Protein AF-A0A7X8MHY8-F1 (afdb_monomer_lite)

Structure (mmCIF, N/CA/C/O backbone):
data_AF-A0A7X8MHY8-F1
#
_entry.id   AF-A0A7X8MHY8-F1
#
loop_
_atom_site.group_PDB
_atom_site.id
_atom_site.type_symbol
_atom_site.label_atom_id
_atom_site.label_alt_id
_atom_site.label_comp_id
_atom_site.label_asym_id
_atom_site.label_entity_id
_atom_site.label_seq_id
_atom_site.pdbx_PDB_ins_code
_atom_site.Cartn_x
_atom_site.Cartn_y
_atom_site.Cartn_z
_atom_site.occupancy
_atom_site.B_iso_or_equiv
_atom_site.auth_seq_id
_atom_site.auth_comp_id
_atom_site.auth_asym_id
_atom_site.auth_atom_id
_atom_site.pdbx_PDB_model_num
ATOM 1 N N . MET A 1 1 ? 2.970 -8.422 -37.435 1.00 49.03 1 MET A N 1
ATOM 2 C CA . MET A 1 1 ? 4.293 -7.773 -37.302 1.00 49.03 1 MET A CA 1
ATOM 3 C C . MET A 1 1 ? 4.339 -7.142 -35.926 1.00 49.03 1 MET A C 1
ATOM 5 O O . MET A 1 1 ? 3.291 -6.703 -35.479 1.00 49.03 1 MET A O 1
ATOM 9 N N . ALA A 1 2 ? 5.480 -7.171 -35.238 1.00 69.44 2 ALA A N 1
ATOM 10 C CA . ALA A 1 2 ? 5.614 -6.427 -33.988 1.00 69.44 2 ALA A CA 1
ATOM 11 C C . ALA A 1 2 ? 5.698 -4.933 -34.320 1.00 69.44 2 ALA A C 1
ATOM 13 O O . ALA A 1 2 ? 6.487 -4.552 -35.189 1.00 69.44 2 ALA A O 1
ATOM 14 N N . ASP A 1 3 ? 4.883 -4.114 -33.662 1.00 77.56 3 ASP A N 1
ATOM 15 C CA . ASP A 1 3 ? 4.945 -2.666 -33.825 1.00 77.56 3 ASP A CA 1
ATOM 16 C C . ASP A 1 3 ? 6.251 -2.140 -33.219 1.00 77.56 3 ASP A C 1
ATOM 18 O O . ASP A 1 3 ? 6.627 -2.476 -32.093 1.00 77.56 3 ASP A O 1
ATOM 22 N N . LEU A 1 4 ? 6.982 -1.337 -33.992 1.00 79.56 4 LEU A N 1
ATOM 23 C CA . LEU A 1 4 ? 8.250 -0.756 -33.561 1.00 79.56 4 LEU A CA 1
ATOM 24 C C . LEU A 1 4 ? 7.980 0.506 -32.738 1.00 79.56 4 LEU A C 1
ATOM 26 O O . LEU A 1 4 ? 7.560 1.528 -33.279 1.00 79.56 4 LEU A O 1
ATOM 30 N N . ILE A 1 5 ? 8.270 0.445 -31.438 1.00 80.75 5 ILE A N 1
ATOM 31 C CA . ILE A 1 5 ? 8.189 1.592 -30.527 1.00 80.75 5 ILE A CA 1
ATOM 32 C C . ILE A 1 5 ? 9.608 2.058 -30.186 1.00 80.75 5 ILE A C 1
ATOM 34 O O . ILE A 1 5 ? 10.404 1.301 -29.634 1.00 80.75 5 ILE A O 1
ATOM 38 N N . ASN A 1 6 ? 9.919 3.322 -30.488 1.00 81.56 6 ASN A N 1
ATOM 39 C CA . ASN A 1 6 ? 11.179 3.958 -30.099 1.00 81.56 6 ASN A CA 1
ATOM 40 C C . ASN A 1 6 ? 10.987 4.772 -28.816 1.00 81.56 6 ASN A C 1
ATOM 42 O O . ASN A 1 6 ? 10.334 5.814 -28.834 1.00 81.56 6 ASN A O 1
ATOM 46 N N . ILE A 1 7 ? 11.599 4.324 -27.721 1.00 79.94 7 ILE A N 1
ATOM 47 C CA . ILE A 1 7 ? 11.578 5.015 -26.426 1.00 79.94 7 ILE A CA 1
ATOM 48 C C . ILE A 1 7 ? 12.892 5.778 -26.253 1.00 79.94 7 ILE A C 1
ATOM 50 O O . ILE A 1 7 ? 13.972 5.215 -26.432 1.00 79.94 7 ILE A O 1
ATOM 54 N N . ARG A 1 8 ? 12.806 7.064 -25.899 1.00 81.75 8 ARG A N 1
ATOM 55 C CA . ARG A 1 8 ? 13.968 7.901 -25.576 1.00 81.75 8 ARG A CA 1
ATOM 56 C C . ARG A 1 8 ? 13.951 8.237 -24.082 1.00 81.75 8 ARG A C 1
ATOM 58 O O . ARG A 1 8 ? 13.076 8.999 -23.676 1.00 81.75 8 ARG A O 1
ATOM 65 N N . PRO A 1 9 ? 14.881 7.689 -23.279 1.00 78.00 9 PRO A N 1
ATOM 66 C CA . PRO A 1 9 ? 15.022 8.061 -21.876 1.00 78.00 9 PRO A CA 1
ATOM 67 C C . PRO A 1 9 ? 15.240 9.572 -21.726 1.00 78.00 9 PRO A C 1
ATOM 69 O O .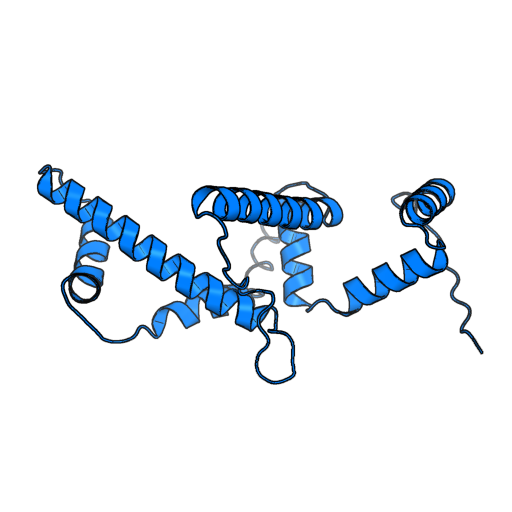 PRO A 1 9 ? 15.958 10.188 -22.519 1.00 78.00 9 PRO A O 1
ATOM 72 N N . THR A 1 10 ? 14.612 10.173 -20.719 1.00 81.25 10 THR A N 1
ATOM 73 C CA . THR A 1 10 ? 14.851 11.569 -20.325 1.00 81.25 10 THR A CA 1
ATOM 74 C C . THR A 1 10 ? 15.996 11.648 -19.312 1.00 81.25 10 THR A C 1
ATOM 76 O O . THR A 1 10 ? 16.494 10.622 -18.854 1.00 81.25 10 THR A O 1
ATOM 79 N N . ARG A 1 11 ? 16.427 12.862 -18.938 1.00 75.00 11 ARG A N 1
ATOM 80 C CA . ARG A 1 11 ? 17.507 13.060 -17.948 1.00 75.00 11 ARG A CA 1
ATOM 81 C C . ARG A 1 11 ? 17.233 12.410 -16.589 1.00 75.00 11 ARG A C 1
ATOM 83 O O . ARG A 1 11 ? 18.185 12.029 -15.923 1.00 75.00 11 ARG A O 1
ATOM 90 N N . ASP A 1 12 ? 15.964 12.279 -16.218 1.00 77.62 12 ASP A N 1
ATOM 91 C CA . ASP A 1 12 ? 15.538 11.718 -14.930 1.00 77.62 12 ASP A CA 1
ATOM 92 C C . ASP A 1 12 ? 15.238 10.210 -15.013 1.00 77.62 12 ASP A C 1
ATOM 94 O O . ASP A 1 12 ? 14.827 9.591 -14.034 1.00 77.62 12 ASP A O 1
ATOM 98 N N . SER A 1 13 ? 15.411 9.609 -16.194 1.00 79.38 13 SER A N 1
ATOM 99 C CA . SER A 1 13 ? 15.239 8.172 -16.407 1.00 79.38 13 SER A CA 1
ATOM 100 C C . SER A 1 13 ? 16.516 7.414 -16.051 1.00 79.38 13 SER A C 1
ATOM 102 O O . SER A 1 13 ? 17.618 7.929 -16.230 1.00 79.38 13 SER A O 1
ATOM 104 N N . ALA A 1 14 ? 16.371 6.152 -15.638 1.00 80.38 14 ALA A N 1
ATOM 105 C CA . ALA A 1 14 ? 17.510 5.244 -15.555 1.00 80.38 14 ALA A CA 1
ATOM 106 C C . ALA A 1 14 ? 18.236 5.156 -16.910 1.00 80.38 14 ALA A C 1
ATOM 108 O O . ALA A 1 14 ? 17.628 5.233 -17.986 1.00 80.38 14 ALA A O 1
ATOM 109 N N . THR A 1 15 ? 19.549 4.990 -16.861 1.00 86.19 15 THR A N 1
ATOM 110 C CA . THR A 1 15 ? 20.365 4.758 -18.051 1.00 86.19 15 THR A CA 1
ATOM 111 C C . THR A 1 15 ? 20.046 3.394 -18.664 1.00 86.19 15 THR A C 1
ATOM 113 O O . THR A 1 15 ? 19.555 2.479 -17.999 1.00 86.19 15 THR A O 1
ATOM 116 N N . SER A 1 16 ? 20.344 3.224 -19.955 1.00 84.62 16 SER A N 1
ATOM 117 C CA . SER A 1 16 ? 20.140 1.935 -20.626 1.00 84.62 16 SER A CA 1
ATOM 118 C C . SER A 1 16 ? 20.933 0.798 -19.971 1.00 84.62 16 SER A C 1
ATOM 120 O O . SER A 1 16 ? 20.427 -0.317 -19.905 1.00 84.62 16 SER A O 1
ATOM 122 N N . GLU A 1 17 ? 22.122 1.087 -19.436 1.00 87.31 17 GLU A N 1
ATOM 123 C CA . GLU A 1 17 ? 22.956 0.111 -18.724 1.00 87.31 17 GLU A CA 1
ATOM 124 C C . GLU A 1 17 ? 22.328 -0.321 -17.391 1.00 87.31 17 GLU A C 1
ATOM 126 O O . GLU A 1 17 ? 22.281 -1.513 -17.091 1.00 87.31 17 GLU A O 1
ATOM 131 N N . GLU A 1 18 ? 21.779 0.621 -16.617 1.00 88.75 18 GLU A N 1
ATOM 132 C CA . GLU A 1 18 ? 21.053 0.315 -15.377 1.00 88.75 18 GLU A CA 1
ATOM 133 C C . GLU A 1 18 ? 19.799 -0.521 -15.653 1.00 88.75 18 GLU A C 1
ATOM 135 O O . GLU A 1 18 ? 19.525 -1.487 -14.939 1.00 88.75 18 GLU A O 1
ATOM 140 N N . MET A 1 19 ? 19.062 -0.194 -16.720 1.00 88.56 19 MET A N 1
ATOM 141 C CA . MET A 1 19 ? 17.901 -0.976 -17.148 1.00 88.56 19 MET A CA 1
ATOM 142 C C . MET A 1 19 ? 18.290 -2.396 -17.577 1.00 88.56 19 MET A C 1
ATOM 144 O O . MET A 1 19 ? 17.596 -3.349 -17.225 1.00 88.56 19 MET A O 1
ATOM 148 N N . ASP A 1 20 ? 19.393 -2.558 -18.313 1.00 90.25 20 ASP A N 1
ATOM 149 C CA . ASP A 1 20 ? 19.881 -3.871 -18.747 1.00 90.25 20 ASP A CA 1
ATOM 150 C C . ASP A 1 20 ? 20.352 -4.717 -17.555 1.00 90.25 20 ASP A C 1
ATOM 152 O O . ASP A 1 20 ? 20.060 -5.914 -17.485 1.00 90.25 20 ASP A O 1
ATOM 156 N N . ALA A 1 21 ? 21.033 -4.101 -16.584 1.00 93.12 21 ALA A N 1
ATOM 157 C CA . ALA A 1 21 ? 21.449 -4.765 -15.354 1.00 93.12 21 ALA A CA 1
ATOM 158 C C . ALA A 1 21 ? 20.244 -5.219 -14.514 1.00 93.12 21 ALA A C 1
ATOM 160 O O . ALA A 1 21 ? 20.212 -6.367 -14.062 1.00 93.12 21 ALA A O 1
ATOM 161 N N . ALA A 1 22 ? 19.236 -4.355 -14.351 1.00 91.19 22 ALA A N 1
ATOM 162 C CA . ALA A 1 22 ? 18.006 -4.681 -13.635 1.00 91.19 22 ALA A CA 1
ATOM 163 C C . ALA A 1 22 ? 17.228 -5.816 -14.320 1.00 91.19 22 ALA A C 1
ATOM 165 O O . ALA A 1 22 ? 16.843 -6.784 -13.664 1.00 91.19 22 ALA A O 1
ATOM 166 N N . ALA A 1 23 ? 17.066 -5.753 -15.644 1.00 92.12 23 ALA A N 1
ATOM 167 C CA . ALA A 1 23 ? 16.398 -6.803 -16.409 1.00 92.12 23 ALA A CA 1
ATOM 168 C C . ALA A 1 23 ? 17.131 -8.148 -16.277 1.00 92.12 23 ALA A C 1
ATOM 170 O O . ALA A 1 23 ? 16.508 -9.177 -16.004 1.00 92.12 23 ALA A O 1
ATOM 171 N N . LYS A 1 24 ? 18.469 -8.134 -16.368 1.00 94.19 24 LYS A N 1
ATOM 172 C CA . LYS A 1 24 ? 19.302 -9.329 -16.194 1.00 94.19 24 LYS A CA 1
ATOM 173 C C . LYS A 1 24 ? 19.178 -9.925 -14.792 1.00 94.19 24 LYS A C 1
ATOM 175 O O . LYS A 1 24 ? 19.118 -11.146 -14.670 1.00 94.19 24 LYS A O 1
ATOM 180 N N . ALA A 1 25 ? 19.120 -9.095 -13.749 1.00 93.88 25 ALA A N 1
ATOM 181 C CA . ALA A 1 25 ? 18.915 -9.557 -12.374 1.00 93.88 25 ALA A CA 1
ATOM 182 C C . ALA A 1 25 ? 17.557 -10.257 -12.189 1.00 93.88 25 ALA A C 1
ATOM 184 O O . ALA A 1 25 ? 17.450 -11.195 -11.403 1.00 93.88 25 ALA A O 1
ATOM 185 N N . LEU A 1 26 ? 16.546 -9.844 -12.955 1.00 90.75 26 LEU A N 1
ATOM 186 C CA . LEU A 1 26 ? 15.222 -10.466 -12.993 1.00 90.75 26 LEU A CA 1
ATOM 187 C C . LEU A 1 26 ? 15.118 -11.629 -14.000 1.00 90.75 26 LEU A C 1
ATOM 189 O O . LEU A 1 26 ? 14.038 -12.189 -14.173 1.00 90.75 26 LEU A O 1
ATOM 193 N N . GLY A 1 27 ? 16.216 -11.996 -14.672 1.00 93.75 27 GLY A N 1
ATOM 194 C CA . GLY A 1 27 ? 16.247 -13.086 -15.651 1.00 93.75 27 GLY A CA 1
ATOM 195 C C . GLY A 1 27 ? 15.468 -12.807 -16.941 1.00 93.75 27 GLY A C 1
ATOM 196 O O . GLY A 1 27 ? 15.091 -13.752 -17.628 1.00 93.75 27 GLY A O 1
ATOM 197 N N . MET A 1 28 ? 15.225 -11.536 -17.275 1.00 94.94 28 MET A N 1
ATOM 198 C CA . MET A 1 28 ? 14.431 -11.116 -18.435 1.00 94.94 28 MET A CA 1
ATOM 199 C C . MET A 1 28 ? 15.192 -10.142 -19.343 1.00 94.94 28 MET A C 1
ATOM 201 O O . MET A 1 28 ? 16.248 -9.615 -18.989 1.00 94.94 28 MET A O 1
ATOM 205 N N . SER A 1 29 ? 14.657 -9.893 -20.540 1.00 92.94 29 SER A N 1
ATOM 206 C CA . SER A 1 29 ? 15.199 -8.861 -21.437 1.00 92.94 29 SER A CA 1
ATOM 207 C C . SER A 1 29 ? 14.722 -7.459 -21.041 1.00 92.94 29 SER A C 1
ATOM 209 O O . SER A 1 29 ? 13.653 -7.303 -20.451 1.00 92.94 29 SER A O 1
ATOM 211 N N . ARG A 1 30 ? 15.463 -6.408 -21.427 1.00 90.44 30 ARG A N 1
ATOM 212 C CA . ARG A 1 30 ? 15.023 -5.015 -21.219 1.00 90.44 30 ARG A CA 1
ATOM 213 C C . ARG A 1 30 ? 13.655 -4.739 -21.844 1.00 90.44 30 ARG A C 1
ATOM 215 O O . ARG A 1 30 ? 12.827 -4.084 -21.221 1.00 90.44 30 ARG A O 1
ATOM 222 N N . ASN A 1 31 ? 13.402 -5.253 -23.049 1.00 89.31 31 ASN A N 1
ATOM 223 C CA . ASN A 1 31 ? 12.107 -5.084 -23.712 1.00 89.31 31 ASN A CA 1
ATOM 224 C C . ASN A 1 31 ? 10.982 -5.750 -22.917 1.00 89.31 31 ASN A C 1
ATOM 226 O O . ASN A 1 31 ? 9.933 -5.147 -22.728 1.00 89.31 31 ASN A O 1
ATOM 230 N N . GLU A 1 32 ? 11.210 -6.964 -22.418 1.00 90.62 32 GLU A N 1
ATOM 231 C CA . GLU A 1 32 ? 10.235 -7.665 -21.583 1.00 90.62 32 GLU A CA 1
ATOM 232 C C . GLU A 1 32 ? 9.962 -6.910 -20.276 1.00 90.62 32 GLU A C 1
ATOM 234 O O . GLU A 1 32 ? 8.806 -6.758 -19.891 1.00 90.62 32 GLU A O 1
ATOM 239 N N . MET A 1 33 ? 11.004 -6.374 -19.635 1.00 92.25 33 MET A N 1
ATOM 240 C CA . MET A 1 33 ? 10.868 -5.554 -18.432 1.00 92.25 33 MET A CA 1
ATOM 241 C C . MET A 1 33 ? 10.029 -4.294 -18.690 1.00 92.25 33 MET A C 1
ATOM 243 O O . MET A 1 33 ? 9.125 -3.993 -17.915 1.00 92.25 33 MET A O 1
ATOM 247 N N . ILE A 1 34 ? 10.294 -3.575 -19.788 1.00 89.56 34 ILE A N 1
ATOM 248 C CA . ILE A 1 34 ? 9.536 -2.373 -20.168 1.00 89.56 34 ILE A CA 1
ATOM 249 C C . ILE A 1 34 ? 8.070 -2.722 -20.438 1.00 89.56 34 ILE A C 1
ATOM 251 O O . ILE A 1 34 ? 7.185 -2.039 -19.932 1.00 89.56 34 ILE A O 1
ATOM 255 N N . LEU A 1 35 ? 7.804 -3.787 -21.199 1.00 90.44 35 LEU A N 1
ATOM 256 C CA . LEU A 1 35 ? 6.436 -4.209 -21.506 1.00 90.44 35 LEU A CA 1
ATOM 257 C C . LEU A 1 35 ? 5.678 -4.619 -20.240 1.00 90.44 35 LEU A C 1
ATOM 259 O O . LEU A 1 35 ? 4.574 -4.131 -20.024 1.00 90.44 35 LEU A O 1
ATOM 263 N N . LYS A 1 36 ? 6.295 -5.407 -19.348 1.00 91.50 36 LYS A N 1
ATOM 264 C CA . LYS A 1 36 ? 5.698 -5.758 -18.049 1.00 91.50 36 LYS A CA 1
ATOM 265 C C . LYS A 1 36 ? 5.403 -4.517 -17.204 1.00 91.50 36 LYS A C 1
ATOM 267 O O . LYS A 1 36 ? 4.348 -4.449 -16.585 1.00 91.50 36 LYS A O 1
ATOM 272 N N . ALA A 1 37 ? 6.301 -3.530 -17.182 1.00 90.12 37 ALA A N 1
ATOM 273 C CA . ALA A 1 37 ? 6.068 -2.280 -16.461 1.00 90.12 37 ALA A CA 1
ATOM 274 C C . ALA A 1 37 ? 4.877 -1.494 -17.038 1.00 90.12 37 ALA A C 1
ATOM 276 O O . ALA A 1 37 ? 4.048 -0.995 -16.279 1.00 90.12 37 ALA A O 1
ATOM 277 N N . VAL A 1 38 ? 4.763 -1.422 -18.369 1.00 89.69 38 VAL A N 1
ATOM 278 C CA . VAL A 1 38 ? 3.621 -0.788 -19.047 1.00 89.69 38 VAL A CA 1
ATOM 279 C C . VAL A 1 38 ? 2.323 -1.536 -18.751 1.00 89.69 38 VAL A C 1
ATOM 281 O O . VAL A 1 38 ? 1.330 -0.890 -18.431 1.00 89.69 38 VAL A O 1
ATOM 284 N N . ASP A 1 39 ? 2.327 -2.868 -18.803 1.00 89.75 39 ASP A N 1
ATOM 285 C CA . ASP A 1 39 ? 1.147 -3.686 -18.511 1.00 89.75 39 ASP A CA 1
ATOM 286 C C . ASP A 1 39 ? 0.671 -3.508 -17.064 1.00 89.75 39 ASP A C 1
ATOM 288 O O . ASP A 1 39 ? -0.529 -3.368 -16.829 1.00 89.75 39 ASP A O 1
ATOM 292 N N . ILE A 1 40 ? 1.601 -3.431 -16.102 1.00 88.81 40 ILE A N 1
ATOM 293 C CA . ILE A 1 40 ? 1.283 -3.132 -14.698 1.00 88.81 40 ILE A CA 1
ATOM 294 C C . ILE A 1 40 ? 0.594 -1.769 -14.590 1.00 88.81 40 ILE A C 1
ATOM 296 O O . ILE A 1 40 ? -0.495 -1.677 -14.030 1.00 88.81 40 ILE A O 1
ATOM 300 N N . ILE A 1 41 ? 1.203 -0.715 -15.146 1.00 89.00 41 ILE A N 1
ATOM 301 C CA . ILE A 1 41 ? 0.668 0.652 -15.043 1.00 89.00 41 ILE A CA 1
ATOM 302 C C . ILE A 1 41 ? -0.679 0.766 -15.763 1.00 89.00 41 ILE A C 1
ATOM 304 O O . ILE A 1 41 ? -1.594 1.407 -15.255 1.00 89.00 41 ILE A O 1
ATOM 308 N N . ARG A 1 42 ? -0.832 0.117 -16.922 1.00 87.06 42 ARG A N 1
ATOM 309 C CA . ARG A 1 42 ? -2.092 0.068 -17.672 1.00 87.06 42 ARG A CA 1
ATOM 310 C C . ARG A 1 42 ? -3.211 -0.618 -16.883 1.00 87.06 42 ARG A C 1
ATOM 312 O O . ARG A 1 42 ? -4.371 -0.267 -17.070 1.00 87.06 42 ARG A O 1
ATOM 319 N N . GLY A 1 43 ? -2.878 -1.603 -16.051 1.00 85.00 43 GLY A N 1
ATOM 320 C CA . GLY A 1 43 ? -3.838 -2.310 -15.206 1.00 85.00 43 GLY A CA 1
ATOM 321 C C . GLY A 1 43 ? -4.315 -1.512 -13.989 1.00 85.00 43 GLY A C 1
ATOM 322 O O . GLY A 1 43 ? -5.250 -1.945 -13.319 1.00 85.00 43 GLY A O 1
ATOM 323 N N . PHE A 1 44 ? -3.696 -0.371 -13.678 1.00 86.25 44 PHE A N 1
ATOM 324 C CA . PHE A 1 44 ? -4.103 0.453 -12.544 1.00 86.25 44 PHE A CA 1
ATOM 325 C C . PHE A 1 44 ? -5.345 1.285 -12.860 1.00 86.25 44 PHE A C 1
ATOM 327 O O . PHE A 1 44 ? -5.437 1.939 -13.898 1.00 86.25 44 PHE A O 1
ATOM 334 N N . ASP A 1 45 ? -6.276 1.314 -11.908 1.00 85.19 45 ASP A N 1
ATOM 335 C CA . ASP A 1 45 ? -7.365 2.284 -11.908 1.00 85.19 45 ASP A CA 1
ATOM 336 C C . ASP A 1 45 ? -6.818 3.722 -11.787 1.00 85.19 45 ASP A C 1
ATOM 338 O O . ASP A 1 45 ? -5.824 3.976 -11.096 1.00 85.19 45 ASP A O 1
ATOM 342 N N . VAL A 1 46 ? -7.476 4.680 -12.447 1.00 84.81 46 VAL A N 1
ATOM 343 C CA . VAL A 1 46 ? -7.033 6.085 -12.495 1.00 84.81 46 VAL A CA 1
ATOM 344 C C . VAL A 1 46 ? -6.991 6.701 -11.096 1.00 84.81 46 VAL A C 1
ATOM 346 O O . VAL A 1 46 ? -6.023 7.388 -10.751 1.00 84.81 46 VAL A O 1
ATOM 349 N N . SER A 1 47 ? -8.006 6.439 -10.271 1.00 81.38 47 SER A N 1
ATOM 350 C CA . SER A 1 47 ? -8.083 6.957 -8.904 1.00 81.38 47 SER A CA 1
ATOM 351 C C . SER A 1 47 ? -7.030 6.303 -8.012 1.00 81.38 47 SER A C 1
ATOM 353 O O . SER A 1 47 ? -6.421 6.983 -7.182 1.00 81.38 47 SER A O 1
ATOM 355 N N . PHE A 1 48 ? -6.751 5.010 -8.211 1.00 84.62 48 PHE A N 1
ATOM 356 C CA . PHE A 1 48 ? -5.647 4.325 -7.533 1.00 84.62 48 PHE A CA 1
ATOM 357 C C . PHE A 1 48 ? -4.285 4.952 -7.869 1.00 84.62 48 PHE A C 1
ATOM 359 O O . PHE A 1 48 ? -3.537 5.304 -6.953 1.00 84.62 48 PHE A O 1
ATOM 366 N N . TYR A 1 49 ? -3.977 5.150 -9.157 1.00 87.69 49 TYR A N 1
ATOM 367 C CA . TYR A 1 49 ? -2.704 5.740 -9.582 1.00 87.69 49 TYR A CA 1
ATOM 368 C C . TYR A 1 49 ? -2.504 7.140 -8.987 1.00 87.69 49 TYR A C 1
ATOM 370 O O . TYR A 1 49 ? -1.462 7.422 -8.395 1.00 87.69 49 TYR A O 1
ATOM 378 N N . ARG A 1 50 ? -3.522 8.007 -9.078 1.00 88.25 50 ARG A N 1
ATOM 379 C CA . ARG A 1 50 ? -3.447 9.378 -8.549 1.00 88.25 50 ARG A CA 1
ATOM 380 C C . ARG A 1 50 ? -3.208 9.408 -7.045 1.00 88.25 50 ARG A C 1
ATOM 382 O O . ARG A 1 50 ? -2.387 10.189 -6.570 1.00 88.25 50 ARG A O 1
ATOM 389 N N . LYS A 1 51 ? -3.878 8.541 -6.284 1.00 84.62 51 LYS A N 1
ATOM 390 C CA . LYS A 1 51 ? -3.637 8.426 -4.839 1.00 84.62 51 LYS A CA 1
ATOM 391 C C . LYS A 1 51 ? -2.221 7.954 -4.544 1.00 84.62 51 LYS A C 1
ATOM 393 O O . LYS A 1 51 ? -1.565 8.526 -3.677 1.00 84.62 51 LYS A O 1
ATOM 398 N N . LEU A 1 52 ? -1.734 6.940 -5.257 1.00 86.19 52 LEU A N 1
ATOM 399 C CA . LEU A 1 52 ? -0.371 6.445 -5.079 1.00 86.19 52 LEU A CA 1
ATOM 400 C C . LEU A 1 52 ? 0.664 7.555 -5.329 1.00 86.19 52 LEU A C 1
ATOM 402 O O . LEU A 1 52 ? 1.597 7.716 -4.540 1.00 86.19 52 LEU A O 1
ATOM 406 N N . GLU A 1 53 ? 0.464 8.352 -6.378 1.00 86.81 53 GLU A N 1
ATOM 407 C CA . GLU A 1 53 ? 1.305 9.505 -6.695 1.00 86.81 53 GLU A CA 1
ATOM 408 C C . GLU A 1 53 ? 1.263 10.563 -5.579 1.00 86.81 53 GLU A C 1
ATOM 410 O O . GLU A 1 53 ? 2.313 11.003 -5.105 1.00 86.81 53 GLU A O 1
ATOM 415 N N . GLN A 1 54 ? 0.074 10.904 -5.071 1.00 85.88 54 GLN A N 1
ATOM 416 C CA . GLN A 1 54 ? -0.085 11.833 -3.945 1.00 85.88 54 GLN A CA 1
ATOM 417 C C . GLN A 1 54 ? 0.625 11.343 -2.674 1.00 85.88 54 GLN A C 1
ATOM 419 O O . GLN A 1 54 ? 1.318 12.116 -2.007 1.00 85.88 54 GLN A O 1
ATOM 424 N N . TYR A 1 55 ? 0.491 10.057 -2.334 1.00 80.06 55 TYR A N 1
ATOM 425 C CA . TYR A 1 55 ? 1.182 9.460 -1.188 1.00 80.06 55 TYR A CA 1
ATOM 426 C C . TYR A 1 55 ? 2.701 9.513 -1.361 1.00 80.06 55 TYR A C 1
ATOM 428 O O . TYR A 1 55 ? 3.413 9.916 -0.440 1.00 80.06 55 TYR A O 1
ATOM 436 N N . SER A 1 56 ? 3.195 9.161 -2.549 1.00 84.25 56 SER A N 1
ATOM 437 C CA . SER A 1 56 ? 4.614 9.229 -2.903 1.00 84.25 56 SER A CA 1
ATOM 438 C C . SER A 1 56 ? 5.175 10.646 -2.741 1.00 84.25 56 SER A C 1
ATOM 440 O O . SER A 1 56 ? 6.211 10.824 -2.093 1.00 84.25 56 SER A O 1
ATOM 442 N N . GLN A 1 57 ? 4.459 11.662 -3.232 1.00 86.75 57 GLN A N 1
ATOM 443 C CA . GLN A 1 57 ? 4.841 13.071 -3.098 1.00 86.75 57 GLN A CA 1
ATOM 444 C C . GLN A 1 57 ? 4.837 13.531 -1.636 1.00 86.75 57 GLN A C 1
ATOM 446 O O . GLN A 1 57 ? 5.821 14.103 -1.163 1.00 8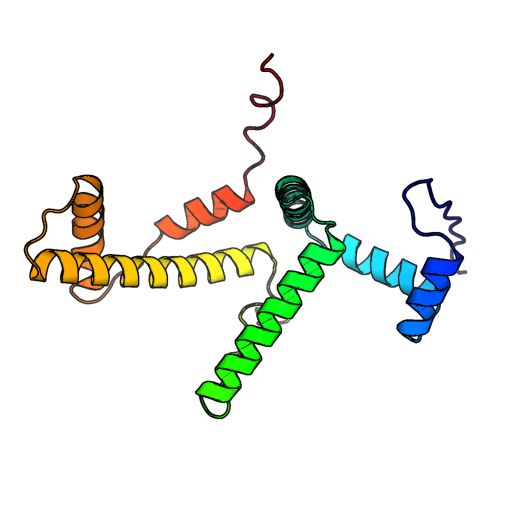6.75 57 GLN A O 1
ATOM 451 N N . ARG A 1 58 ? 3.763 13.236 -0.890 1.00 85.50 58 ARG A N 1
ATOM 452 C CA . ARG A 1 58 ? 3.626 13.612 0.526 1.00 85.50 58 ARG A CA 1
ATOM 453 C C . ARG A 1 58 ? 4.726 12.997 1.388 1.00 85.50 58 ARG A C 1
ATOM 455 O O . ARG A 1 58 ? 5.270 13.667 2.264 1.00 85.50 58 ARG A O 1
ATOM 462 N N . CYS A 1 59 ? 5.051 11.731 1.144 1.00 81.50 59 CYS A N 1
ATOM 463 C CA . CYS A 1 59 ? 6.074 11.000 1.886 1.00 81.50 59 CYS A CA 1
ATOM 464 C C . CYS A 1 59 ? 7.496 11.235 1.352 1.00 81.50 59 CYS A C 1
ATOM 466 O O . CYS A 1 59 ? 8.445 10.825 2.014 1.00 81.50 59 CYS A O 1
ATOM 468 N N . LYS A 1 60 ? 7.659 11.893 0.194 1.00 89.00 60 LYS A N 1
ATOM 469 C CA . LYS A 1 60 ? 8.943 12.087 -0.509 1.00 89.00 60 LYS A CA 1
ATOM 470 C C . LYS A 1 60 ? 9.678 10.771 -0.799 1.00 89.00 60 LYS A C 1
ATOM 472 O O . LYS A 1 60 ? 10.901 10.696 -0.699 1.00 89.00 60 LYS A O 1
ATOM 477 N N . VAL A 1 61 ? 8.930 9.729 -1.152 1.00 86.38 61 VAL A N 1
ATOM 478 C CA . VAL A 1 61 ? 9.458 8.393 -1.471 1.00 86.38 61 VAL A CA 1
ATOM 479 C C . VAL A 1 61 ? 9.005 8.019 -2.878 1.00 86.38 61 VAL A C 1
ATOM 481 O O . VAL A 1 61 ? 7.811 8.141 -3.136 1.00 86.38 61 VAL A O 1
ATOM 484 N N . PRO A 1 62 ? 9.883 7.539 -3.780 1.00 87.81 62 PRO A N 1
ATOM 485 C CA . PRO A 1 62 ? 9.480 7.118 -5.123 1.00 87.81 62 PRO A CA 1
ATOM 486 C C . PRO A 1 62 ? 8.363 6.064 -5.100 1.00 87.81 62 PRO A C 1
ATOM 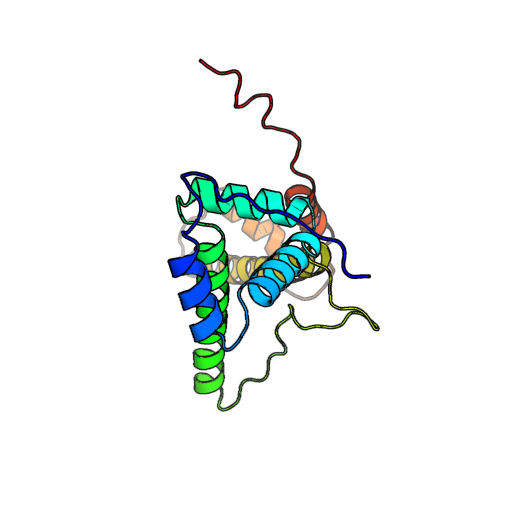488 O O . PRO A 1 62 ? 8.390 5.161 -4.263 1.00 87.81 62 PRO A O 1
ATOM 491 N N . MET A 1 63 ? 7.411 6.134 -6.039 1.00 88.00 63 MET A N 1
ATOM 492 C CA . MET A 1 63 ? 6.269 5.204 -6.096 1.00 88.00 63 MET A CA 1
ATOM 493 C C . MET A 1 63 ? 6.690 3.730 -6.110 1.00 88.00 63 MET A C 1
ATOM 495 O O . MET A 1 63 ? 6.098 2.921 -5.401 1.00 88.00 63 MET A O 1
ATOM 499 N N . SER A 1 64 ? 7.745 3.380 -6.852 1.00 86.56 64 SER A N 1
ATOM 500 C CA . SER A 1 64 ? 8.281 2.012 -6.891 1.00 86.56 64 SER A CA 1
ATOM 501 C C . SER A 1 64 ? 8.693 1.508 -5.504 1.00 86.56 64 SER A C 1
ATOM 503 O O . SER A 1 64 ? 8.358 0.388 -5.124 1.00 86.56 64 SER A O 1
ATOM 505 N N . ILE A 1 65 ? 9.347 2.360 -4.713 1.00 86.94 65 ILE A N 1
ATOM 506 C CA . ILE A 1 65 ? 9.765 2.052 -3.342 1.00 86.94 65 ILE A CA 1
ATOM 507 C C . ILE A 1 65 ? 8.560 1.990 -2.401 1.00 86.94 65 ILE A C 1
ATOM 509 O O . ILE A 1 65 ? 8.501 1.116 -1.541 1.00 86.94 65 ILE A O 1
ATOM 513 N N . ALA A 1 66 ? 7.575 2.876 -2.566 1.00 86.44 66 ALA A N 1
ATOM 514 C CA . ALA A 1 66 ? 6.348 2.847 -1.771 1.00 86.44 66 ALA A CA 1
ATOM 515 C C . ALA A 1 66 ? 5.549 1.546 -1.985 1.00 86.44 66 ALA A C 1
ATOM 517 O O . ALA A 1 66 ? 5.114 0.929 -1.008 1.00 86.44 66 ALA A O 1
ATOM 518 N N . ILE A 1 67 ? 5.421 1.089 -3.238 1.00 88.31 67 ILE A N 1
ATOM 519 C CA . ILE A 1 67 ? 4.805 -0.204 -3.570 1.00 88.31 67 ILE A CA 1
ATOM 520 C C . ILE A 1 67 ? 5.612 -1.341 -2.932 1.00 88.31 67 ILE A C 1
ATOM 522 O O . ILE A 1 67 ? 5.053 -2.165 -2.206 1.00 88.31 67 ILE A O 1
ATOM 526 N N . GLN A 1 68 ? 6.932 -1.366 -3.145 1.00 84.25 68 GLN A N 1
ATOM 527 C CA . GLN A 1 68 ? 7.796 -2.423 -2.617 1.00 84.25 68 GLN A CA 1
ATOM 528 C C . GLN A 1 68 ? 7.725 -2.517 -1.086 1.00 84.25 68 GLN A C 1
ATOM 530 O O . GLN A 1 68 ? 7.539 -3.603 -0.543 1.00 84.25 68 GLN A O 1
ATOM 535 N N . ASN A 1 69 ? 7.826 -1.390 -0.380 1.00 87.00 69 ASN A N 1
ATOM 536 C CA . ASN A 1 69 ? 7.779 -1.357 1.082 1.00 87.00 69 ASN A CA 1
ATOM 537 C C . ASN A 1 69 ? 6.426 -1.822 1.628 1.00 87.00 69 ASN A C 1
ATOM 539 O O . ASN A 1 69 ? 6.385 -2.484 2.665 1.00 87.00 69 ASN A O 1
ATOM 543 N N . THR A 1 70 ? 5.332 -1.509 0.929 1.00 85.94 70 THR A N 1
ATOM 544 C CA . THR A 1 70 ? 3.993 -1.995 1.286 1.00 85.94 70 THR A CA 1
ATOM 545 C C . THR A 1 70 ? 3.929 -3.522 1.216 1.00 85.94 70 THR A C 1
ATOM 547 O O . THR A 1 70 ? 3.518 -4.153 2.188 1.00 85.94 70 THR A O 1
ATOM 550 N N . MET A 1 71 ? 4.424 -4.124 0.130 1.00 83.81 71 MET A N 1
ATOM 551 C CA . MET A 1 71 ? 4.447 -5.585 -0.025 1.00 83.81 71 MET A CA 1
ATOM 552 C C . MET A 1 71 ? 5.368 -6.264 0.996 1.00 83.81 71 MET A C 1
ATOM 554 O O . MET A 1 71 ? 4.992 -7.260 1.606 1.00 83.81 71 MET A O 1
ATOM 558 N N . VAL A 1 72 ? 6.553 -5.699 1.250 1.00 80.69 72 VAL A N 1
ATOM 559 C CA . VAL A 1 72 ? 7.485 -6.232 2.258 1.00 80.69 72 VAL A CA 1
ATOM 560 C C . VAL A 1 72 ? 6.875 -6.186 3.658 1.00 80.69 72 VAL A C 1
ATOM 562 O O . VAL A 1 72 ? 7.000 -7.153 4.411 1.00 80.69 72 VAL A O 1
ATOM 565 N N . LYS A 1 73 ? 6.196 -5.087 4.015 1.00 86.00 73 LYS A N 1
ATOM 566 C CA . LYS A 1 73 ? 5.481 -4.972 5.293 1.00 86.00 73 LYS A CA 1
ATOM 567 C C . LYS A 1 73 ? 4.430 -6.071 5.424 1.00 86.00 73 LYS A C 1
ATOM 569 O O . LYS A 1 73 ? 4.364 -6.701 6.477 1.00 86.00 73 LYS A O 1
ATOM 574 N N . LEU A 1 74 ? 3.649 -6.298 4.371 1.00 82.56 74 LEU A N 1
ATOM 575 C CA . LEU A 1 74 ? 2.619 -7.330 4.342 1.00 82.56 74 LEU A CA 1
ATOM 576 C C . LEU A 1 74 ? 3.216 -8.723 4.587 1.00 82.56 74 LEU A C 1
ATOM 578 O O . LEU A 1 74 ? 2.847 -9.392 5.550 1.00 82.56 74 LEU A O 1
ATOM 582 N N . TRP A 1 75 ? 4.239 -9.104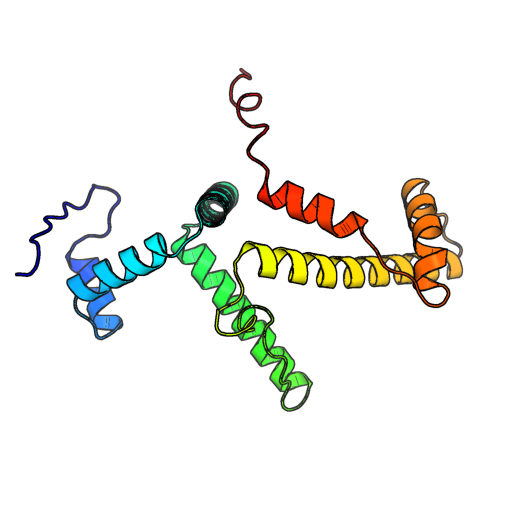 3.818 1.00 79.00 75 TRP A N 1
ATOM 583 C CA . TRP A 1 75 ? 4.914 -10.396 3.979 1.00 79.00 75 TRP A CA 1
ATOM 584 C C . TRP A 1 75 ? 5.514 -10.587 5.372 1.00 79.00 75 TRP A C 1
ATOM 586 O O . TRP A 1 75 ? 5.439 -11.677 5.940 1.00 79.00 75 TRP A O 1
ATOM 596 N N . ALA A 1 76 ? 6.105 -9.536 5.945 1.00 77.56 76 ALA A N 1
ATOM 597 C CA . ALA A 1 76 ? 6.661 -9.595 7.292 1.00 77.56 76 ALA A CA 1
ATOM 598 C C . ALA A 1 76 ? 5.569 -9.818 8.352 1.00 77.56 76 ALA A C 1
ATOM 600 O O . ALA A 1 76 ? 5.764 -10.607 9.280 1.00 77.56 76 ALA A O 1
ATOM 601 N N . GLN A 1 77 ? 4.422 -9.147 8.214 1.00 82.81 77 GLN A N 1
ATOM 602 C CA . GLN A 1 77 ? 3.277 -9.313 9.110 1.00 82.81 77 GLN A CA 1
ATOM 603 C C . GLN A 1 77 ? 2.679 -10.720 9.008 1.00 82.81 77 GLN A C 1
ATOM 605 O O . GLN A 1 77 ? 2.409 -11.337 10.041 1.00 82.81 77 GLN A O 1
ATOM 610 N N . ASP A 1 78 ? 2.549 -11.259 7.798 1.00 75.56 78 ASP A N 1
ATOM 611 C CA . ASP A 1 78 ? 2.049 -12.618 7.581 1.00 75.56 78 ASP A CA 1
ATOM 612 C C . ASP A 1 78 ? 2.997 -13.673 8.136 1.00 75.56 78 ASP A C 1
ATOM 614 O O . ASP A 1 78 ? 2.567 -14.558 8.876 1.00 75.56 78 ASP A O 1
ATOM 618 N N . ALA A 1 79 ? 4.298 -13.551 7.867 1.00 77.38 79 ALA A N 1
ATOM 619 C CA . ALA A 1 79 ? 5.298 -14.470 8.400 1.00 77.38 79 ALA A CA 1
ATOM 620 C C . ALA A 1 79 ? 5.306 -14.473 9.940 1.00 77.38 79 ALA A C 1
ATOM 622 O O . ALA A 1 79 ? 5.388 -15.534 10.565 1.00 77.38 79 ALA A O 1
ATOM 623 N N . ALA A 1 80 ? 5.178 -13.298 10.567 1.00 79.06 80 ALA A N 1
ATOM 624 C CA . ALA A 1 80 ? 5.092 -13.180 12.020 1.00 79.06 80 ALA A CA 1
ATOM 625 C C . ALA A 1 80 ? 3.823 -13.845 12.583 1.00 79.06 80 ALA A C 1
ATOM 627 O O . ALA A 1 80 ? 3.899 -14.572 13.575 1.00 79.06 80 ALA A O 1
ATOM 628 N N . ARG A 1 81 ? 2.667 -13.643 11.938 1.00 74.00 81 ARG A N 1
ATOM 629 C CA . ARG A 1 81 ? 1.391 -14.258 12.339 1.00 74.00 81 ARG A CA 1
ATOM 630 C C . ARG A 1 81 ? 1.397 -15.770 12.149 1.00 74.00 81 ARG A C 1
ATOM 632 O O . ARG A 1 81 ? 1.021 -16.487 13.072 1.00 74.00 81 ARG A O 1
ATOM 639 N N . ALA A 1 82 ? 1.874 -16.257 11.005 1.00 76.19 82 ALA A N 1
ATOM 640 C CA . ALA A 1 82 ? 2.006 -17.683 10.721 1.00 76.19 82 ALA A CA 1
ATOM 641 C C . ALA A 1 82 ? 2.844 -18.390 11.791 1.00 76.19 82 ALA A C 1
ATOM 643 O O . ALA A 1 82 ? 2.456 -19.456 12.268 1.00 76.19 82 ALA A O 1
ATOM 644 N N . LYS A 1 83 ? 3.938 -17.751 12.227 1.00 75.31 83 LYS A N 1
ATOM 645 C CA . LYS A 1 83 ? 4.789 -18.243 13.314 1.00 75.31 83 LYS A CA 1
ATOM 646 C C . LYS A 1 83 ? 4.103 -18.211 14.685 1.00 75.31 83 LYS A C 1
ATOM 648 O O . LYS A 1 83 ? 4.337 -19.106 15.487 1.00 75.31 83 LYS A O 1
ATOM 653 N N . ALA A 1 84 ? 3.293 -17.192 14.972 1.00 75.25 84 ALA A N 1
ATOM 654 C CA . ALA A 1 84 ? 2.606 -17.056 16.259 1.00 75.25 84 ALA A CA 1
ATOM 655 C C . ALA A 1 84 ? 1.442 -18.048 16.442 1.00 75.25 84 ALA A C 1
ATOM 657 O O . ALA A 1 84 ? 1.159 -18.445 17.568 1.00 75.25 84 ALA A O 1
ATOM 658 N N . TRP A 1 85 ? 0.783 -18.445 15.352 1.00 67.44 85 TRP A N 1
ATOM 659 C CA . TRP A 1 85 ? -0.417 -19.295 15.367 1.00 67.44 85 TRP A CA 1
ATOM 660 C C . TRP A 1 85 ? -0.183 -20.720 14.835 1.00 67.44 85 TRP A C 1
ATOM 662 O O . TRP A 1 85 ? -1.150 -21.405 14.523 1.00 67.44 85 TRP A O 1
ATOM 672 N N . ASP A 1 86 ? 1.078 -21.150 14.712 1.00 65.44 86 ASP A N 1
ATOM 673 C CA . ASP A 1 86 ? 1.480 -22.481 14.221 1.00 65.44 86 ASP A CA 1
ATOM 674 C C . ASP A 1 86 ? 0.792 -22.882 12.897 1.00 65.44 86 ASP A C 1
ATOM 676 O O . ASP A 1 86 ? 0.218 -23.960 12.756 1.00 65.44 86 ASP A O 1
ATOM 680 N N . GLY A 1 87 ? 0.817 -21.968 11.916 1.00 60.25 87 GLY A N 1
ATOM 681 C CA . GLY A 1 87 ? 0.208 -22.180 10.595 1.00 60.25 87 GLY A CA 1
ATOM 682 C C . GLY A 1 87 ? -1.015 -21.311 10.290 1.00 60.25 87 GLY A C 1
ATOM 683 O O . GLY A 1 87 ? -1.972 -21.787 9.682 1.00 60.25 87 GLY A O 1
ATOM 684 N N . TYR A 1 88 ? -0.994 -20.029 10.681 1.00 50.62 88 TYR A N 1
ATOM 685 C CA . TYR A 1 88 ? -2.053 -19.069 10.334 1.00 50.62 88 TYR A CA 1
ATOM 686 C C . TYR A 1 88 ? -2.333 -19.048 8.821 1.00 50.62 88 TYR A C 1
ATOM 688 O O . TYR A 1 88 ? -1.497 -18.612 8.033 1.00 50.62 88 TYR A O 1
ATOM 696 N N . SER A 1 89 ? -3.532 -19.474 8.430 1.00 51.66 89 SER A N 1
ATOM 697 C CA . SER A 1 89 ? -4.057 -19.388 7.066 1.00 51.66 89 SER A CA 1
ATOM 698 C C . SER A 1 89 ? -5.209 -18.383 7.057 1.00 51.66 89 SER A C 1
ATOM 700 O O . SER A 1 89 ? -6.380 -18.767 7.058 1.00 51.66 89 SER A O 1
ATOM 702 N N . ARG A 1 90 ? -4.902 -17.083 7.063 1.00 57.72 90 ARG A N 1
ATOM 703 C CA . ARG A 1 90 ? -5.877 -16.101 6.575 1.00 57.72 90 ARG A CA 1
ATOM 704 C C . ARG A 1 90 ? -5.629 -15.946 5.084 1.00 57.72 90 ARG A C 1
ATOM 706 O O . ARG A 1 90 ? -4.521 -15.615 4.677 1.00 57.72 90 ARG A O 1
ATOM 713 N N . VAL A 1 91 ? -6.656 -16.208 4.282 1.00 56.97 91 VAL A N 1
ATOM 714 C CA . VAL A 1 91 ? -6.673 -15.728 2.900 1.00 56.97 91 VAL A CA 1
ATOM 715 C C . VAL A 1 91 ? -6.666 -14.211 3.001 1.00 56.97 91 VAL A C 1
ATOM 717 O O . VAL A 1 91 ? -7.572 -13.631 3.601 1.00 56.97 91 VAL A O 1
ATOM 720 N N . LEU A 1 92 ? -5.596 -13.595 2.513 1.00 60.66 92 LEU A N 1
ATOM 721 C CA . LEU A 1 92 ? -5.487 -12.148 2.438 1.00 60.66 92 LEU A CA 1
ATOM 722 C C . LEU A 1 92 ? -6.669 -11.607 1.630 1.00 60.66 92 LEU A C 1
ATOM 724 O O . LEU A 1 92 ? -6.974 -12.133 0.555 1.00 60.66 92 LEU A O 1
ATOM 728 N N . ASP A 1 93 ? -7.353 -10.596 2.166 1.00 60.62 93 ASP A N 1
ATOM 729 C CA . ASP A 1 93 ? -8.570 -10.062 1.553 1.00 60.62 93 ASP A CA 1
ATOM 730 C C . ASP A 1 93 ? -8.289 -9.535 0.124 1.00 60.62 93 ASP A C 1
ATOM 732 O O . ASP A 1 93 ? -9.166 -9.604 -0.732 1.00 60.62 93 ASP A O 1
ATOM 736 N N . GLU A 1 94 ? -7.053 -9.115 -0.180 1.00 63.19 94 GLU A N 1
ATOM 737 C CA . GLU A 1 94 ? -6.592 -8.678 -1.509 1.00 63.19 94 GLU A CA 1
ATOM 738 C C . GLU A 1 94 ? -6.401 -9.787 -2.557 1.00 63.19 94 GLU A C 1
ATOM 740 O O . GLU A 1 94 ? -6.300 -9.484 -3.745 1.00 63.19 94 GLU A O 1
ATOM 745 N N . PHE A 1 95 ? -6.367 -11.061 -2.154 1.00 60.84 95 PHE A N 1
ATOM 746 C CA . PHE A 1 95 ? -6.305 -12.205 -3.078 1.00 60.84 95 PHE A CA 1
ATOM 747 C C . PHE A 1 95 ? -7.644 -12.928 -3.209 1.00 60.84 95 PHE A C 1
ATOM 749 O O . PHE A 1 95 ? -7.728 -13.988 -3.834 1.00 60.84 95 PHE A O 1
ATOM 756 N N . MET A 1 96 ? -8.700 -12.374 -2.618 1.00 61.34 96 MET A N 1
ATOM 757 C CA . MET A 1 96 ? -10.029 -12.934 -2.751 1.00 61.34 96 MET A CA 1
ATOM 758 C C . MET A 1 96 ? -10.580 -12.730 -4.162 1.00 61.34 96 MET A C 1
ATOM 760 O O . MET A 1 96 ? -10.515 -11.644 -4.734 1.00 61.34 96 MET A O 1
ATOM 764 N N . GLN A 1 97 ? -11.161 -13.794 -4.704 1.00 57.41 97 GLN A N 1
ATOM 765 C CA . GLN A 1 97 ? -11.956 -13.732 -5.923 1.00 57.41 97 GLN A CA 1
ATOM 766 C C . GLN A 1 97 ? -13.403 -13.390 -5.563 1.00 57.41 97 GLN A C 1
ATOM 768 O O . GLN A 1 97 ? -13.951 -13.922 -4.592 1.00 57.41 97 GLN A O 1
ATOM 773 N N . VAL A 1 98 ? -14.016 -12.506 -6.346 1.00 57.59 98 VAL A N 1
ATOM 774 C CA . VAL A 1 98 ? -15.450 -12.210 -6.290 1.00 57.59 98 VAL A CA 1
ATOM 775 C C . VAL A 1 98 ? -16.057 -12.778 -7.571 1.00 57.59 98 VAL A C 1
ATOM 777 O O . VAL A 1 98 ? -15.989 -12.174 -8.636 1.00 57.59 98 VAL A O 1
ATOM 780 N N . GLY A 1 99 ? -16.596 -13.997 -7.486 1.00 62.16 99 GLY A N 1
ATOM 781 C CA . GLY A 1 99 ? -16.974 -14.766 -8.677 1.00 62.16 99 GLY A CA 1
ATOM 782 C C . GLY A 1 99 ? -15.741 -15.289 -9.422 1.00 62.16 99 GLY A C 1
ATOM 783 O O . GLY A 1 99 ? -14.843 -15.835 -8.786 1.00 62.16 99 GLY A O 1
ATOM 784 N N . ASP A 1 100 ? -15.701 -15.112 -10.745 1.00 58.53 100 ASP A N 1
ATOM 785 C CA . ASP A 1 100 ? -14.568 -15.512 -11.601 1.00 58.53 100 ASP A CA 1
ATOM 786 C C . ASP A 1 100 ? -13.505 -14.402 -11.763 1.00 58.53 100 ASP A C 1
ATOM 788 O O . ASP A 1 100 ? -12.498 -14.596 -12.446 1.00 58.53 100 ASP A O 1
ATOM 792 N N . GLU A 1 101 ? -13.708 -13.234 -11.143 1.00 61.50 101 GLU A N 1
ATOM 793 C CA . GLU A 1 101 ? -12.826 -12.071 -11.267 1.00 61.50 101 GLU A CA 1
ATOM 794 C C . GLU A 1 101 ? -12.099 -11.760 -9.949 1.00 61.50 101 GLU A C 1
ATOM 796 O O . GLU A 1 101 ? -12.585 -12.012 -8.841 1.00 61.50 101 GLU A O 1
ATOM 801 N N . THR A 1 102 ? -10.889 -11.215 -10.066 1.00 68.88 102 THR A N 1
ATOM 802 C CA . THR A 1 102 ? -10.126 -10.699 -8.924 1.00 68.88 102 THR A CA 1
ATOM 803 C C . THR A 1 102 ? -10.851 -9.493 -8.328 1.00 68.88 102 THR A C 1
ATOM 805 O O . THR A 1 102 ? -11.309 -8.632 -9.078 1.00 68.88 102 THR A O 1
ATOM 808 N N . ILE A 1 103 ? -10.917 -9.398 -6.995 1.00 74.62 103 ILE A N 1
ATOM 809 C CA . ILE A 1 103 ? -11.510 -8.242 -6.310 1.00 74.62 103 ILE A CA 1
ATOM 810 C C . ILE A 1 103 ? -10.907 -6.916 -6.811 1.00 74.62 103 ILE A C 1
ATOM 812 O O . ILE A 1 103 ? -9.688 -6.754 -6.906 1.00 74.62 103 ILE A O 1
ATOM 816 N N . GLY A 1 104 ? -11.768 -5.955 -7.149 1.00 73.94 104 GLY A N 1
ATOM 817 C CA . GLY A 1 104 ? -11.341 -4.635 -7.612 1.00 73.94 104 GLY A CA 1
ATOM 818 C C . GLY A 1 104 ? -10.779 -3.767 -6.480 1.00 73.94 104 GLY A C 1
ATOM 819 O O . GLY A 1 104 ? -11.131 -3.933 -5.313 1.00 73.94 104 GLY A O 1
ATOM 820 N N . ALA A 1 105 ? -9.946 -2.773 -6.818 1.00 74.75 105 ALA A N 1
ATOM 821 C CA . ALA A 1 105 ? -9.309 -1.893 -5.829 1.00 74.75 105 ALA A CA 1
ATOM 822 C C . ALA A 1 105 ? -10.318 -1.160 -4.920 1.00 74.75 105 ALA A C 1
ATOM 824 O O . ALA A 1 105 ? -10.088 -1.045 -3.715 1.00 74.75 105 ALA A O 1
ATOM 825 N N . LYS A 1 106 ? -11.443 -0.693 -5.487 1.00 75.94 106 LYS A N 1
ATOM 826 C CA . LYS A 1 106 ? -12.513 -0.009 -4.743 1.00 75.94 106 LYS A CA 1
ATOM 827 C C . LYS A 1 106 ? -13.159 -0.924 -3.703 1.00 75.94 106 LYS A C 1
ATOM 829 O O . LYS A 1 106 ? -13.198 -0.577 -2.525 1.00 75.94 106 LYS A O 1
ATOM 834 N N . GLU A 1 107 ? -13.589 -2.104 -4.135 1.00 75.88 107 GLU A N 1
ATOM 835 C CA . GLU A 1 107 ? -14.255 -3.097 -3.289 1.00 75.88 107 GLU A CA 1
ATOM 836 C C . GLU A 1 107 ? -13.326 -3.621 -2.184 1.00 75.88 107 GLU A C 1
ATOM 838 O O . GLU A 1 107 ? -13.727 -3.728 -1.023 1.00 75.88 107 GLU A O 1
ATOM 843 N N . LEU A 1 108 ? -12.052 -3.867 -2.514 1.00 79.75 108 LEU A N 1
ATOM 844 C CA . LEU A 1 108 ? -11.038 -4.245 -1.532 1.00 79.75 108 LEU A CA 1
ATOM 845 C C . LEU A 1 108 ? -10.900 -3.184 -0.435 1.00 79.75 108 LEU A C 1
ATOM 847 O O . LEU A 1 108 ? -10.913 -3.513 0.751 1.00 79.75 108 LEU A O 1
ATOM 851 N N . TYR A 1 109 ? -10.793 -1.908 -0.810 1.00 76.19 109 TYR A N 1
ATOM 852 C CA . TYR A 1 109 ? -10.686 -0.831 0.171 1.00 76.19 109 TYR A CA 1
ATOM 853 C C . TYR A 1 109 ? -11.930 -0.717 1.040 1.00 76.19 109 TYR A C 1
ATOM 855 O O . TYR A 1 109 ? -11.788 -0.601 2.249 1.00 76.19 109 TYR A O 1
ATOM 863 N N . GLU A 1 110 ? -13.131 -0.760 0.463 1.00 77.44 110 GLU A N 1
ATOM 864 C CA . GLU A 1 110 ? -14.379 -0.664 1.232 1.00 77.44 110 GLU A CA 1
ATOM 865 C C . GLU A 1 110 ? -14.467 -1.771 2.285 1.00 77.44 110 GLU A C 1
ATOM 867 O O . GLU A 1 110 ? -14.773 -1.523 3.454 1.00 77.44 110 GLU A O 1
ATOM 872 N N . ARG A 1 111 ? -14.116 -2.995 1.890 1.00 75.94 111 ARG A N 1
ATOM 873 C CA . ARG A 1 111 ? -14.099 -4.149 2.781 1.00 75.94 111 ARG A CA 1
ATOM 874 C C . ARG A 1 111 ? -13.065 -4.004 3.895 1.00 75.94 111 ARG A C 1
ATOM 876 O O . ARG A 1 111 ? -13.411 -4.189 5.063 1.00 75.94 111 ARG A O 1
ATOM 883 N N . VAL A 1 112 ? -11.818 -3.677 3.552 1.00 78.62 112 VAL A N 1
ATOM 884 C CA . VAL A 1 112 ? -10.729 -3.523 4.532 1.00 78.62 112 VAL A CA 1
ATOM 885 C C . VAL A 1 112 ? -11.004 -2.344 5.462 1.00 78.62 112 VAL A C 1
ATOM 887 O O . VAL A 1 112 ? -10.817 -2.472 6.671 1.00 78.62 112 VAL A O 1
ATOM 890 N N . TYR A 1 113 ? -11.497 -1.222 4.933 1.00 74.94 113 TYR A N 1
ATOM 891 C CA . TYR A 1 113 ? -11.886 -0.056 5.720 1.00 74.94 113 TYR A CA 1
ATOM 892 C C . TYR A 1 113 ? -12.960 -0.435 6.738 1.00 74.94 113 TYR A C 1
ATOM 894 O O . TYR A 1 113 ? -12.772 -0.188 7.925 1.00 74.94 113 TYR A O 1
ATOM 902 N N . LYS A 1 114 ? -14.035 -1.110 6.312 1.00 75.50 114 LYS A N 1
ATOM 903 C CA . LYS A 1 114 ? -15.115 -1.530 7.211 1.00 75.50 114 LYS A CA 1
ATOM 904 C C . LYS A 1 114 ? -14.617 -2.452 8.324 1.00 75.50 114 LYS A C 1
ATOM 906 O O . LYS A 1 114 ? -14.891 -2.186 9.490 1.00 75.50 114 LYS A O 1
ATOM 911 N N . GLN A 1 115 ? -13.854 -3.492 7.977 1.00 73.50 115 GLN A N 1
ATOM 912 C CA . GLN A 1 115 ? -13.271 -4.408 8.966 1.00 73.50 115 GLN A CA 1
ATOM 913 C C . GLN A 1 115 ? -12.392 -3.655 9.976 1.00 73.50 115 GLN A C 1
ATOM 915 O O . GLN A 1 115 ? -12.595 -3.772 11.181 1.00 73.50 115 GLN A O 1
ATOM 920 N N . THR A 1 116 ? -11.460 -2.836 9.479 1.00 75.31 116 THR A N 1
ATOM 921 C CA . THR A 1 116 ? -10.517 -2.078 10.316 1.00 75.31 116 THR A CA 1
ATOM 922 C C . THR A 1 116 ? -11.237 -1.065 11.202 1.00 75.31 116 THR A C 1
ATOM 924 O O . THR A 1 116 ? -10.894 -0.898 12.368 1.00 75.31 116 THR A O 1
ATOM 927 N N . TYR A 1 117 ? -12.241 -0.375 10.662 1.00 74.25 117 TYR A N 1
ATOM 928 C CA . TYR A 1 117 ? -13.014 0.616 11.396 1.00 74.25 117 TYR A CA 1
ATOM 929 C C . TYR A 1 117 ? -13.844 -0.028 12.504 1.00 74.25 117 TYR A C 1
ATOM 931 O O . TYR A 1 117 ? -13.880 0.499 13.614 1.00 74.25 117 TYR A O 1
ATOM 939 N N . ASP A 1 118 ? -14.466 -1.180 12.250 1.00 72.69 118 ASP A N 1
ATOM 940 C CA . ASP A 1 118 ? -15.220 -1.909 13.270 1.00 72.69 118 ASP A CA 1
ATOM 941 C C . ASP A 1 118 ? -14.302 -2.455 14.379 1.00 72.69 118 ASP A C 1
ATOM 943 O O . ASP A 1 118 ? -14.653 -2.350 15.558 1.00 72.69 118 ASP A O 1
ATOM 947 N N . GLU A 1 119 ? -13.118 -2.976 14.027 1.00 76.75 119 GLU A N 1
ATOM 948 C CA . GLU A 1 119 ? -12.083 -3.395 14.986 1.00 76.75 119 GLU A CA 1
ATOM 949 C C . GLU A 1 119 ? -11.605 -2.210 15.844 1.00 76.75 119 GLU A C 1
ATOM 951 O O . GLU A 1 119 ? -11.696 -2.263 17.071 1.00 76.75 119 GLU A O 1
ATOM 956 N N . ALA A 1 120 ? -11.203 -1.099 15.220 1.00 77.06 120 ALA A N 1
ATOM 957 C CA . ALA A 1 120 ? -10.738 0.098 15.922 1.00 77.06 120 ALA A CA 1
ATOM 958 C C . ALA A 1 120 ? -11.838 0.756 16.776 1.00 77.06 120 ALA A C 1
ATOM 960 O O . ALA A 1 120 ? -11.569 1.268 17.864 1.00 77.06 120 ALA A O 1
ATOM 961 N N . THR A 1 121 ? -13.093 0.737 16.309 1.00 78.19 121 THR A N 1
ATOM 962 C CA . THR A 1 121 ? -14.247 1.232 17.079 1.00 78.19 121 THR A CA 1
ATOM 963 C C . THR A 1 121 ? -14.428 0.400 18.346 1.00 78.19 121 THR A C 1
ATOM 965 O O . THR A 1 121 ? -14.646 0.962 19.421 1.00 78.19 121 THR A O 1
ATOM 968 N N . LYS A 1 122 ? -14.290 -0.927 18.238 1.00 78.56 122 LYS A N 1
ATOM 969 C CA . LYS A 1 122 ? -14.382 -1.843 19.376 1.00 78.56 122 LYS A CA 1
ATOM 970 C C . LYS A 1 122 ? -13.241 -1.627 20.374 1.00 78.56 122 LYS A C 1
ATOM 972 O O . LYS A 1 122 ? -13.520 -1.471 21.558 1.00 78.56 122 LYS A O 1
ATOM 977 N N . GLU A 1 123 ? -11.994 -1.553 19.908 1.00 82.44 123 GLU A N 1
ATOM 978 C CA . GLU A 1 123 ? -10.824 -1.286 20.761 1.00 82.44 123 GLU A CA 1
ATOM 979 C C . GLU A 1 123 ? -10.979 0.037 21.520 1.00 82.44 123 GLU A C 1
ATOM 981 O O . GLU A 1 123 ? -10.869 0.082 22.746 1.00 82.44 123 GLU A O 1
ATOM 986 N N . ARG A 1 124 ? -11.346 1.112 20.811 1.00 81.81 124 ARG A N 1
ATOM 987 C CA . ARG A 1 124 ? -11.589 2.424 21.421 1.00 81.81 124 ARG A CA 1
ATOM 988 C C . ARG A 1 124 ? -12.729 2.386 22.439 1.00 81.81 124 ARG A C 1
ATOM 990 O O . ARG A 1 124 ? -12.666 3.062 23.464 1.00 81.81 124 ARG A O 1
ATOM 997 N N . PHE A 1 125 ? -13.784 1.619 22.176 1.00 80.81 125 PHE A N 1
ATOM 998 C CA . PHE A 1 125 ? -14.882 1.453 23.123 1.00 80.81 125 PHE A CA 1
ATOM 999 C C . PHE A 1 125 ? -14.439 0.705 24.393 1.00 80.81 125 PHE A C 1
ATOM 1001 O O . PHE A 1 125 ? -14.786 1.129 25.496 1.00 80.81 125 PHE A O 1
ATOM 1008 N N . GLU A 1 126 ? -13.633 -0.352 24.263 1.00 82.50 126 GLU A N 1
ATOM 1009 C CA . GLU A 1 126 ? -13.050 -1.090 25.393 1.00 82.50 126 GLU A CA 1
ATOM 1010 C C . GLU A 1 126 ? -12.125 -0.195 26.241 1.00 82.50 126 GLU A C 1
ATOM 1012 O O . GLU A 1 126 ? -12.237 -0.183 27.470 1.00 82.50 126 GLU A O 1
ATOM 1017 N N . GLU A 1 127 ? -11.288 0.638 25.613 1.00 83.62 127 GLU A N 1
ATOM 1018 C CA . GLU A 1 127 ? -10.458 1.630 26.315 1.00 83.62 127 GLU A CA 1
ATOM 1019 C C . GLU A 1 127 ? -11.300 2.625 27.127 1.00 83.62 127 GLU A C 1
ATOM 1021 O O . GLU A 1 127 ? -10.991 2.930 28.283 1.00 83.62 127 GLU A O 1
ATOM 1026 N N . LEU A 1 128 ? -12.395 3.115 26.544 1.00 84.12 128 LEU A N 1
ATOM 1027 C CA . LEU A 1 128 ? -13.324 4.029 27.205 1.00 84.12 128 LEU A CA 1
ATOM 1028 C C . LEU A 1 128 ? -14.080 3.356 28.360 1.00 84.12 128 LEU A C 1
ATOM 1030 O O . LEU A 1 128 ? -14.279 3.978 29.408 1.00 84.12 128 LEU A O 1
ATOM 1034 N N . GLN A 1 129 ? -14.443 2.077 28.226 1.00 80.69 129 GLN A N 1
ATOM 1035 C CA . GLN A 1 129 ? -14.991 1.293 29.335 1.00 80.69 129 GLN A CA 1
ATOM 1036 C C . GLN A 1 129 ? -13.984 1.151 30.482 1.00 80.69 129 GLN A C 1
ATOM 1038 O O . GLN A 1 129 ? -14.349 1.333 31.643 1.00 80.69 129 GLN A O 1
ATOM 1043 N N . GLU A 1 130 ? -12.720 0.859 30.182 1.00 80.94 130 GLU A N 1
ATOM 1044 C CA . GLU A 1 130 ? -11.660 0.779 31.191 1.00 80.94 130 GLU A CA 1
ATOM 1045 C C . GLU A 1 130 ? -11.398 2.136 31.862 1.00 80.94 130 GLU A C 1
ATOM 1047 O O . GLU A 1 130 ? -11.226 2.204 33.082 1.00 80.94 130 GLU A O 1
ATOM 1052 N N . LYS A 1 131 ? -11.446 3.236 31.103 1.00 82.69 131 LYS A N 1
ATOM 1053 C CA . LYS A 1 131 ? -11.334 4.606 31.625 1.00 82.69 131 LYS A CA 1
ATOM 1054 C C . LYS A 1 131 ? -12.455 4.931 32.622 1.00 82.69 131 LYS A C 1
ATOM 1056 O O . LYS A 1 131 ? -12.165 5.448 33.703 1.00 82.69 131 LYS A O 1
ATOM 1061 N N . LEU A 1 132 ? -13.698 4.554 32.304 1.00 81.62 132 LEU A N 1
ATOM 1062 C CA . LEU A 1 132 ? -14.851 4.679 33.208 1.00 81.62 132 LEU A CA 1
ATOM 1063 C C . LEU A 1 132 ? -14.692 3.827 34.471 1.00 81.62 132 LEU A C 1
ATOM 1065 O O . LEU A 1 132 ? -14.916 4.327 35.571 1.00 81.62 132 LEU A O 1
ATOM 1069 N N . LYS A 1 133 ? -14.262 2.563 34.341 1.00 82.00 133 LYS A N 1
ATOM 1070 C CA . LYS A 1 133 ? -14.012 1.677 35.496 1.00 82.00 133 LYS A CA 1
ATOM 1071 C C . LYS A 1 133 ? -12.950 2.242 36.442 1.00 82.00 133 LYS A C 1
ATOM 1073 O O . LYS A 1 133 ? -13.046 2.053 37.650 1.00 82.00 133 LYS A O 1
ATOM 1078 N N . ARG A 1 134 ? -11.951 2.944 35.901 1.00 84.50 134 ARG A N 1
ATOM 1079 C CA . ARG A 1 134 ? -10.891 3.622 36.667 1.00 84.50 134 ARG A CA 1
ATOM 1080 C C . ARG A 1 134 ? -11.326 4.970 37.258 1.00 84.50 134 ARG A C 1
ATOM 1082 O O . ARG A 1 134 ? -10.538 5.591 37.963 1.00 84.50 134 ARG A O 1
ATOM 1089 N N . GLY A 1 135 ? -12.559 5.415 36.998 1.00 77.00 135 GLY A N 1
ATOM 1090 C CA . GLY A 1 135 ? -13.120 6.653 37.543 1.00 77.00 135 GLY A CA 1
ATOM 1091 C C . GLY A 1 135 ? -12.562 7.929 36.910 1.00 77.00 135 GLY A C 1
ATOM 1092 O O . GLY A 1 135 ? -12.634 8.993 37.521 1.00 77.00 135 GLY A O 1
ATOM 1093 N N . HIS A 1 136 ? -11.977 7.845 35.712 1.00 80.25 136 HIS A N 1
ATOM 1094 C CA . HIS A 1 136 ? -11.520 9.027 34.987 1.00 80.25 136 HIS A CA 1
ATOM 1095 C C . HIS A 1 136 ? -12.673 9.679 34.222 1.00 80.25 136 HIS A C 1
ATOM 1097 O O . HIS A 1 136 ? -13.471 8.995 33.583 1.00 80.25 136 HIS A O 1
ATOM 1103 N N . ASN A 1 137 ? -12.704 11.012 34.224 1.00 78.12 137 ASN A N 1
ATOM 1104 C CA . ASN A 1 137 ? -13.681 11.770 33.449 1.00 78.12 137 ASN A CA 1
ATOM 1105 C C . ASN A 1 137 ? -13.418 11.625 31.945 1.00 78.12 137 ASN A C 1
ATOM 1107 O O . ASN A 1 137 ? -12.270 11.641 31.482 1.00 78.12 137 ASN A O 1
ATOM 1111 N N . MET A 1 138 ? -14.502 11.496 31.189 1.00 79.50 138 MET A N 1
ATOM 1112 C CA . MET A 1 138 ? -14.492 11.535 29.735 1.00 79.50 138 MET A CA 1
ATOM 1113 C C . MET A 1 138 ? -14.591 12.983 29.249 1.00 79.50 138 MET A C 1
ATOM 1115 O O . MET A 1 138 ? -15.093 13.867 29.938 1.00 79.50 138 MET A O 1
ATOM 1119 N N . THR A 1 139 ? -14.061 13.236 28.060 1.00 84.06 139 THR A N 1
ATOM 1120 C CA . THR A 1 139 ? -14.321 14.471 27.313 1.00 84.06 139 THR A CA 1
ATOM 1121 C C . THR A 1 139 ? -15.675 14.380 26.609 1.00 84.06 139 THR A C 1
ATOM 1123 O O . THR A 1 139 ? -16.129 13.283 26.295 1.00 84.06 139 THR A O 1
ATOM 1126 N N . GLU A 1 140 ? -16.286 15.515 26.263 1.00 79.44 140 GLU A N 1
ATOM 1127 C CA . GLU A 1 140 ? -17.582 15.547 25.556 1.00 79.44 140 GL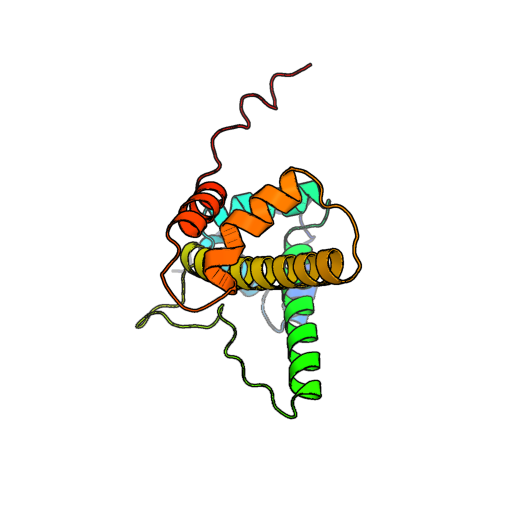U A CA 1
ATOM 1128 C C . GLU A 1 140 ? -17.584 14.702 24.265 1.00 79.44 140 GLU A C 1
ATOM 1130 O O . GLU A 1 140 ? -18.549 14.003 23.966 1.00 79.44 140 GLU A O 1
ATOM 1135 N N . LYS A 1 141 ? -16.468 14.693 23.518 1.00 81.81 141 LYS A N 1
ATOM 1136 C CA . LYS A 1 141 ? -16.312 13.866 22.307 1.00 81.81 141 LYS A CA 1
ATOM 1137 C C . LYS A 1 141 ? -16.216 12.368 22.608 1.00 81.81 141 LYS A C 1
ATOM 1139 O O . LYS A 1 141 ? -16.649 11.557 21.795 1.00 81.81 141 LYS A O 1
ATOM 1144 N N . GLU A 1 142 ? -15.609 11.993 23.733 1.00 81.88 142 GLU A N 1
ATOM 1145 C CA . GLU A 1 142 ? -15.526 10.596 24.176 1.00 81.88 142 GLU A CA 1
ATOM 1146 C C . GLU A 1 142 ? -16.876 10.101 24.697 1.00 81.88 142 GLU A C 1
ATOM 1148 O O . GLU A 1 142 ? -17.231 8.961 24.424 1.00 81.88 142 GLU A O 1
ATOM 1153 N N . GLU A 1 143 ? -17.639 10.949 25.391 1.00 79.38 143 GLU A N 1
ATOM 1154 C CA . GLU A 1 143 ? -18.991 10.617 25.853 1.00 79.38 143 GLU A CA 1
ATOM 1155 C C . GLU A 1 143 ? -19.965 10.450 24.688 1.00 79.38 143 GLU A C 1
ATOM 1157 O O . GLU A 1 143 ? -20.721 9.481 24.675 1.00 79.38 143 GLU A O 1
ATOM 1162 N N . ALA A 1 144 ? -19.921 11.344 23.693 1.00 79.88 144 ALA A N 1
ATOM 1163 C CA . ALA A 1 144 ? -20.719 11.216 22.474 1.00 79.88 144 ALA A CA 1
ATOM 1164 C C . ALA A 1 144 ? -20.424 9.884 21.765 1.00 79.88 144 ALA A C 1
ATOM 1166 O O . ALA A 1 144 ? -21.320 9.060 21.606 1.00 79.88 144 ALA A O 1
ATOM 1167 N N . PHE A 1 145 ? -19.143 9.611 21.482 1.00 80.75 145 PHE A N 1
ATOM 1168 C CA . PHE A 1 145 ? -18.717 8.344 20.885 1.00 80.75 145 PHE A CA 1
ATOM 1169 C C . PHE A 1 145 ? -19.143 7.134 21.732 1.00 80.75 145 PHE A C 1
ATOM 1171 O O . PHE A 1 145 ? -19.690 6.164 21.215 1.00 80.75 145 PHE A O 1
ATOM 1178 N N . TYR A 1 146 ? -18.923 7.172 23.048 1.00 79.69 146 TYR A N 1
ATOM 1179 C CA . TYR A 1 146 ? -19.305 6.076 23.933 1.00 79.69 146 TYR A CA 1
ATOM 1180 C C . TYR A 1 146 ? -20.812 5.817 23.889 1.00 79.69 146 TYR A C 1
ATOM 1182 O O . TYR A 1 146 ? -21.215 4.664 23.797 1.00 79.69 146 TYR A O 1
ATOM 1190 N N . ASN A 1 147 ? -21.646 6.856 23.925 1.00 78.94 147 ASN A N 1
ATOM 1191 C CA . ASN A 1 147 ? -23.100 6.712 23.893 1.00 78.94 147 ASN A CA 1
ATOM 1192 C C . ASN A 1 147 ? -23.610 6.173 22.550 1.00 78.94 147 ASN A C 1
ATOM 1194 O O . ASN A 1 147 ? -24.484 5.302 22.558 1.00 78.94 147 ASN A O 1
ATOM 1198 N N . ASP A 1 148 ? -23.022 6.607 21.435 1.00 79.31 148 ASP A N 1
ATOM 1199 C CA . ASP A 1 148 ? -23.358 6.111 20.095 1.00 79.31 148 ASP A CA 1
ATOM 1200 C C . ASP A 1 148 ? -23.063 4.605 19.967 1.00 79.31 148 ASP A C 1
ATOM 1202 O O . ASP A 1 148 ? -23.866 3.834 19.436 1.00 79.31 148 ASP A O 1
ATOM 1206 N N . PHE A 1 149 ? -21.941 4.151 20.538 1.00 72.62 149 PHE A N 1
ATOM 1207 C CA . PHE A 1 149 ? -21.473 2.764 20.425 1.00 72.62 149 PHE A CA 1
ATOM 1208 C C . PHE A 1 149 ? -21.883 1.845 21.571 1.00 72.62 149 PHE A C 1
ATOM 1210 O O . PHE A 1 149 ? -21.853 0.621 21.416 1.00 72.62 149 PHE A O 1
ATOM 1217 N N . LYS A 1 150 ? -22.361 2.395 22.689 1.00 72.50 150 LYS A N 1
ATOM 1218 C CA . LYS A 1 150 ? -22.845 1.623 23.840 1.00 72.50 150 LYS A CA 1
ATOM 1219 C C . LYS A 1 150 ? -23.993 0.694 23.467 1.00 72.50 150 LYS A C 1
ATOM 1221 O O . LYS A 1 150 ? -24.055 -0.415 23.985 1.00 72.50 150 LYS A O 1
ATOM 1226 N N . ASN A 1 151 ? -24.869 1.108 22.554 1.00 63.38 151 ASN A N 1
ATOM 1227 C CA . ASN A 1 151 ? -25.991 0.279 22.105 1.00 63.38 151 ASN A CA 1
ATOM 1228 C C . ASN A 1 151 ? -25.571 -0.804 21.095 1.00 63.38 151 ASN A C 1
ATOM 1230 O O . ASN A 1 151 ? -26.269 -1.802 20.958 1.00 63.38 151 ASN A O 1
ATOM 1234 N N . ILE A 1 152 ? -24.432 -0.629 20.415 1.00 64.38 152 ILE A N 1
ATOM 1235 C CA . ILE A 1 152 ? -23.924 -1.545 19.380 1.00 64.38 152 ILE A CA 1
ATOM 1236 C C . ILE A 1 152 ? -23.024 -2.621 20.000 1.00 64.38 152 ILE A C 1
ATOM 1238 O O . ILE A 1 152 ? -23.176 -3.807 19.713 1.00 64.38 152 ILE A O 1
ATOM 1242 N N . TYR A 1 153 ? -22.112 -2.219 20.885 1.00 63.28 153 TYR A N 1
ATOM 1243 C CA . TYR A 1 153 ? -21.144 -3.113 21.526 1.00 63.28 153 TYR A CA 1
ATOM 1244 C C . TYR A 1 153 ? -21.537 -3.502 22.963 1.00 63.28 153 TYR A C 1
ATOM 1246 O O . TYR A 1 153 ? -20.859 -4.320 23.580 1.00 63.28 153 TYR A O 1
ATOM 1254 N N . GLY A 1 154 ? -22.635 -2.954 23.504 1.00 56.06 154 GLY A N 1
ATOM 1255 C CA . GLY A 1 154 ? -23.175 -3.307 24.821 1.00 56.06 154 GLY A CA 1
ATOM 1256 C C . GLY A 1 154 ? -24.011 -4.596 24.859 1.00 56.06 154 GLY A C 1
ATOM 1257 O O . GLY A 1 154 ? -23.957 -5.282 25.877 1.00 56.06 154 GLY A O 1
ATOM 1258 N N . TYR A 1 155 ? -24.755 -4.944 23.789 1.00 35.09 155 TYR A N 1
ATOM 1259 C CA . TYR A 1 155 ? -25.352 -6.272 23.494 1.00 35.09 155 TYR A CA 1
ATOM 1260 C C . TYR A 1 155 ? -26.020 -6.289 22.077 1.00 35.09 155 TYR A C 1
ATOM 1262 O O . TYR A 1 155 ? -26.550 -5.277 21.641 1.00 35.09 155 TYR A O 1
ATOM 1270 N N . VAL A 1 156 ? -25.985 -7.443 21.387 1.00 39.34 156 VAL A N 1
ATOM 1271 C CA . VAL A 1 156 ? -26.151 -7.807 19.934 1.00 39.34 156 VAL A CA 1
ATOM 1272 C C . VAL A 1 156 ? -27.549 -7.544 19.281 1.00 39.34 156 VAL A C 1
ATOM 1274 O O . VAL A 1 156 ? -28.535 -7.640 20.007 1.00 39.34 156 VAL A O 1
ATOM 1277 N N . PRO A 1 157 ? -27.757 -7.512 17.928 1.00 48.09 157 PRO A N 1
ATOM 1278 C CA . PRO A 1 157 ? -27.104 -6.818 16.794 1.00 48.09 157 PRO A CA 1
ATOM 1279 C C . PRO A 1 157 ? -28.087 -5.928 15.963 1.00 48.09 157 PRO A C 1
ATOM 1281 O O . PRO A 1 157 ? -29.267 -6.256 15.834 1.00 48.09 157 PRO A O 1
ATOM 1284 N N . LYS A 1 158 ? -27.594 -4.907 15.241 1.00 37.50 158 LYS A N 1
ATOM 1285 C CA . LYS A 1 158 ? -28.066 -4.561 13.874 1.00 37.50 158 LYS A CA 1
ATOM 1286 C C . LYS A 1 158 ? -27.105 -3.600 13.158 1.00 37.50 158 LYS A C 1
ATOM 1288 O O . LYS A 1 158 ? -26.350 -2.874 13.787 1.00 37.50 158 LYS A O 1
ATOM 1293 N N . GLN A 1 159 ? -27.101 -3.737 11.836 1.00 44.78 159 GLN A N 1
ATOM 1294 C CA . GLN A 1 159 ? -26.061 -3.398 10.858 1.00 44.78 159 GLN A CA 1
ATOM 1295 C C . GLN A 1 159 ? -25.820 -1.888 10.653 1.00 44.78 159 GLN A C 1
ATOM 1297 O O . GLN A 1 159 ? -26.737 -1.089 10.800 1.00 44.78 159 GLN A O 1
ATOM 1302 N N . ARG A 1 160 ? -24.583 -1.536 10.262 1.00 48.28 160 ARG A N 1
ATOM 1303 C CA . ARG A 1 160 ? -24.102 -0.181 9.923 1.00 48.28 160 ARG A CA 1
ATOM 1304 C C . ARG A 1 160 ? -24.127 0.070 8.408 1.00 48.28 160 ARG A C 1
ATOM 1306 O O . ARG A 1 160 ? -23.444 -0.649 7.674 1.00 48.28 160 ARG A O 1
ATOM 1313 N N . GLU A 1 161 ? -24.841 1.116 7.987 1.00 49.59 161 GLU A N 1
ATOM 1314 C CA . GLU A 1 161 ? -24.821 1.692 6.625 1.00 49.59 161 GLU A CA 1
ATOM 1315 C C . GLU A 1 161 ? -23.901 2.930 6.501 1.00 49.59 161 GLU A C 1
ATOM 1317 O O . GLU A 1 161 ? -23.487 3.265 5.400 1.00 49.59 161 GLU A O 1
ATOM 1322 N N . GLU A 1 162 ? -23.468 3.553 7.604 1.00 49.47 162 GLU A N 1
ATOM 1323 C CA . GLU A 1 162 ? -22.736 4.840 7.561 1.00 49.47 162 GLU A CA 1
ATOM 1324 C C . GLU A 1 162 ? -21.240 4.724 7.194 1.00 49.47 162 GLU A C 1
ATOM 1326 O O . GLU A 1 162 ? -20.673 5.631 6.594 1.00 49.47 162 GLU A O 1
ATOM 1331 N N . ALA A 1 163 ? -20.586 3.587 7.467 1.00 48.19 163 ALA A N 1
ATOM 1332 C CA . ALA A 1 163 ? -19.162 3.390 7.141 1.00 48.19 163 ALA A CA 1
ATOM 1333 C C . ALA A 1 163 ? -18.880 3.329 5.622 1.00 48.19 163 ALA A C 1
ATOM 1335 O O . ALA A 1 163 ? -17.735 3.470 5.192 1.00 48.19 163 ALA A O 1
ATOM 1336 N N . LEU A 1 164 ? -19.919 3.107 4.809 1.00 45.50 164 LEU A N 1
ATOM 1337 C CA . LEU A 1 164 ? -19.821 3.083 3.350 1.00 45.50 164 LEU A CA 1
ATOM 1338 C C . LEU A 1 164 ? -19.659 4.494 2.764 1.00 45.50 164 LEU A C 1
ATOM 1340 O O . LEU A 1 164 ? -18.901 4.651 1.811 1.00 45.50 164 LEU A O 1
ATOM 1344 N N . GLU A 1 165 ? -20.291 5.522 3.341 1.00 51.47 165 GLU A N 1
ATOM 1345 C CA . GLU A 1 165 ? -20.217 6.896 2.813 1.00 51.47 165 GLU A CA 1
ATOM 1346 C C . GLU A 1 165 ? -18.819 7.515 2.972 1.00 51.47 165 GLU A C 1
ATOM 1348 O O . GLU A 1 165 ? -18.296 8.095 2.020 1.00 51.47 165 GLU A O 1
ATOM 1353 N N . GLU A 1 166 ? -18.148 7.328 4.116 1.00 51.75 166 GLU A N 1
ATOM 1354 C CA . GLU A 1 166 ? -16.766 7.808 4.293 1.00 51.75 166 GLU A CA 1
ATOM 1355 C C . GLU A 1 166 ? -15.784 7.083 3.361 1.00 51.75 166 GLU A C 1
ATOM 1357 O O . GLU A 1 166 ? -14.926 7.722 2.741 1.00 51.75 166 GLU A O 1
ATOM 1362 N N . GLY A 1 167 ? -15.942 5.765 3.196 1.00 50.62 167 GLY A N 1
ATOM 1363 C CA . GLY A 1 167 ? -15.134 4.982 2.264 1.00 50.62 167 GLY A CA 1
ATOM 1364 C C . GLY A 1 167 ? -15.331 5.409 0.805 1.00 50.62 167 GLY A C 1
ATOM 1365 O O . GLY A 1 167 ? -14.354 5.518 0.060 1.00 50.62 167 GLY A O 1
ATOM 1366 N N . MET A 1 168 ? -16.569 5.734 0.412 1.00 50.56 168 MET A N 1
ATOM 1367 C CA . MET A 1 168 ? -16.889 6.295 -0.905 1.00 50.56 168 MET A CA 1
ATOM 1368 C C . MET A 1 168 ? -16.296 7.698 -1.088 1.00 50.56 168 MET A C 1
ATOM 1370 O O . MET A 1 168 ? -15.695 7.958 -2.127 1.00 50.56 168 MET A O 1
ATOM 1374 N N . SER A 1 169 ? -16.324 8.561 -0.066 1.00 55.28 169 SER A N 1
ATOM 1375 C CA . SER A 1 169 ? -15.723 9.905 -0.133 1.00 55.28 169 SER A CA 1
ATOM 1376 C C . SER A 1 169 ? -14.201 9.875 -0.339 1.00 55.28 169 SER A C 1
ATOM 1378 O O . SER A 1 169 ? -13.652 10.683 -1.089 1.00 55.28 169 SER A O 1
ATOM 1380 N N . PHE A 1 170 ? -13.508 8.890 0.251 1.00 55.53 170 PHE A N 1
ATOM 1381 C CA . PHE A 1 170 ? -12.085 8.676 -0.005 1.00 55.53 170 PHE A CA 1
ATOM 1382 C C . PHE A 1 170 ? -11.844 8.325 -1.476 1.00 55.53 170 PHE A C 1
ATOM 1384 O O . PHE A 1 170 ? -10.837 8.741 -2.046 1.00 55.53 170 PHE A O 1
ATOM 1391 N N . TRP A 1 171 ? -12.734 7.551 -2.106 1.00 53.78 171 TRP A N 1
ATOM 1392 C CA . TRP A 1 171 ? -12.683 7.198 -3.531 1.00 53.78 171 TRP A CA 1
ATOM 1393 C C . TRP A 1 171 ? -13.102 8.323 -4.481 1.00 53.78 171 TRP A C 1
ATOM 1395 O O . TRP A 1 171 ? -12.540 8.399 -5.570 1.00 53.78 171 TRP A O 1
ATOM 1405 N N . GLU A 1 172 ? -14.008 9.201 -4.059 1.00 54.38 172 GLU A N 1
ATOM 1406 C CA . GLU A 1 172 ? -14.614 10.267 -4.873 1.00 54.38 172 GLU A CA 1
ATOM 1407 C C . GLU A 1 172 ? -13.961 11.651 -4.697 1.00 54.38 172 GLU A C 1
ATOM 1409 O O . GLU A 1 172 ? -14.387 12.627 -5.313 1.00 54.38 172 GLU A O 1
ATOM 1414 N N . GLY A 1 173 ? -12.909 11.761 -3.882 1.00 44.56 173 GLY A N 1
ATOM 1415 C CA . GLY A 1 173 ? -12.209 13.016 -3.605 1.00 44.56 173 GLY A CA 1
ATOM 1416 C C . GLY A 1 173 ? -11.441 13.610 -4.797 1.00 44.56 173 GLY A C 1
ATOM 1417 O O . GLY A 1 173 ? -10.214 13.578 -4.813 1.00 44.56 173 GLY A O 1
ATOM 1418 N N . GLU A 1 174 ? -12.148 14.216 -5.755 1.00 50.00 174 GLU A N 1
ATOM 1419 C CA . GLU A 1 174 ? -11.617 15.242 -6.674 1.00 50.00 174 GLU A CA 1
ATOM 1420 C C . GLU A 1 174 ? -12.020 16.679 -6.281 1.00 50.00 174 GLU A C 1
ATOM 1422 O O . GLU A 1 174 ? -11.519 17.643 -6.859 1.00 50.00 174 GLU A O 1
ATOM 1427 N N . VAL A 1 175 ? -12.867 16.884 -5.270 1.00 44.34 175 VAL A N 1
ATOM 1428 C CA . VAL A 1 175 ? -13.426 18.217 -4.983 1.00 44.34 175 VAL A CA 1
ATOM 1429 C C . VAL A 1 175 ? -12.686 18.885 -3.822 1.00 44.34 175 VAL A C 1
ATOM 1431 O O . VAL A 1 175 ? -13.063 18.745 -2.664 1.00 44.34 175 VAL A O 1
ATOM 1434 N N . GLY A 1 176 ? -11.602 19.606 -4.116 1.00 40.31 176 GLY A N 1
ATOM 1435 C CA . GLY A 1 176 ? -10.965 20.458 -3.102 1.00 40.31 176 GLY A CA 1
ATOM 1436 C C . GLY A 1 176 ? -9.566 20.990 -3.397 1.00 40.31 176 GLY A C 1
ATOM 1437 O O . GLY A 1 176 ? -8.969 21.597 -2.513 1.00 40.31 176 GLY A O 1
ATOM 1438 N N . PHE A 1 177 ? -9.001 20.779 -4.592 1.00 40.94 177 PHE A N 1
ATOM 1439 C CA . PHE A 1 177 ? -7.636 21.253 -4.872 1.00 40.94 177 PHE A CA 1
ATOM 1440 C C . PHE A 1 177 ? -7.553 22.565 -5.670 1.00 40.94 177 PHE A C 1
ATOM 1442 O O . PHE A 1 177 ? -6.548 23.274 -5.568 1.00 40.94 177 PHE A O 1
ATOM 1449 N N . ASP A 1 178 ? -8.623 22.968 -6.362 1.00 38.78 178 ASP A N 1
ATOM 1450 C CA . ASP A 1 178 ? -8.690 24.296 -6.999 1.00 38.78 178 ASP A CA 1
ATOM 1451 C C . ASP A 1 178 ? -8.736 25.449 -5.972 1.00 38.78 178 ASP A C 1
ATOM 1453 O O . ASP A 1 178 ? -8.395 26.587 -6.301 1.00 38.78 178 ASP A O 1
ATOM 1457 N N . GLU A 1 179 ? -9.061 25.160 -4.706 1.00 41.09 179 GLU A N 1
ATOM 1458 C CA . GLU A 1 179 ? -9.002 26.130 -3.600 1.00 41.09 179 GLU A CA 1
ATOM 1459 C C . GLU A 1 179 ? -7.673 26.105 -2.820 1.00 41.09 179 GLU A C 1
ATOM 1461 O O . GLU A 1 179 ? -7.348 27.078 -2.143 1.00 41.09 179 GLU A O 1
ATOM 1466 N N . LEU A 1 180 ? -6.847 25.058 -2.954 1.00 39.25 180 LEU A N 1
ATOM 1467 C CA . LEU 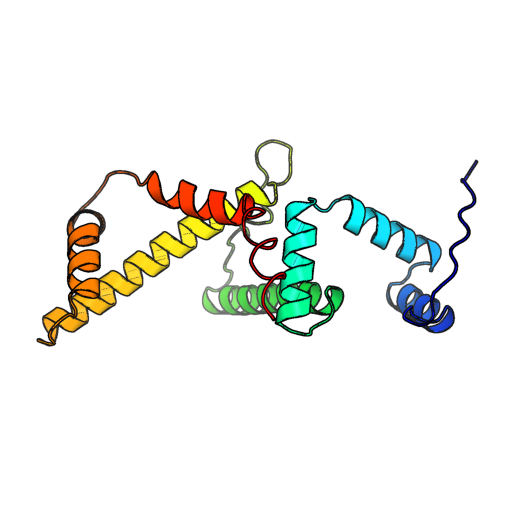A 1 180 ? -5.553 24.940 -2.255 1.00 39.25 180 LEU A CA 1
ATOM 1468 C C . LEU A 1 180 ? -4.345 25.399 -3.088 1.00 39.25 180 LEU A C 1
ATOM 1470 O O . LEU A 1 180 ? -3.246 25.526 -2.551 1.00 39.25 180 LEU A O 1
ATOM 1474 N N . THR A 1 181 ? -4.538 25.703 -4.375 1.00 39.22 181 THR A N 1
ATOM 1475 C CA . THR A 1 181 ? -3.495 26.269 -5.256 1.00 39.22 181 THR A CA 1
ATOM 1476 C C . THR A 1 181 ? -3.689 27.752 -5.581 1.00 39.22 181 THR A C 1
ATOM 1478 O O . THR A 1 181 ? -2.805 28.374 -6.171 1.00 39.22 181 THR A O 1
ATOM 1481 N N . LYS A 1 182 ? -4.789 28.371 -5.131 1.00 43.12 182 LYS A N 1
ATOM 1482 C CA . LYS A 1 182 ? -4.994 29.828 -5.171 1.00 43.12 182 LYS A CA 1
ATOM 1483 C C . LYS A 1 182 ? -4.931 30.412 -3.763 1.00 43.12 182 LYS A C 1
ATOM 1485 O O . LYS A 1 182 ? -5.945 30.782 -3.183 1.00 43.12 182 LYS A O 1
ATOM 1490 N N . GLY A 1 183 ? -3.724 30.516 -3.211 1.00 35.97 183 GLY A N 1
ATOM 1491 C CA . GLY A 1 183 ? -3.544 30.991 -1.841 1.00 35.97 183 GLY A CA 1
ATOM 1492 C C . GLY A 1 183 ? -2.133 31.451 -1.491 1.00 35.97 183 GLY A C 1
ATOM 1493 O O . GLY A 1 183 ? -1.535 30.864 -0.599 1.00 35.97 183 GLY A O 1
ATOM 1494 N N . LYS A 1 184 ? -1.716 32.560 -2.123 1.00 33.22 184 LYS A N 1
ATOM 1495 C CA . LYS A 1 184 ? -0.547 33.433 -1.856 1.00 33.22 184 LYS A CA 1
ATOM 1496 C C . LYS A 1 184 ? 0.832 32.976 -2.327 1.00 33.22 184 LYS A C 1
ATOM 1498 O O . LYS A 1 184 ? 1.346 31.955 -1.834 1.00 33.22 184 LYS A O 1
#

Radius of gyration: 23.21 Å; chains: 1; bounding box: 51×56×75 Å

pLDDT: mean 73.76, std 15.65, range [33.22, 94.94]

Foldseek 3Di:
DDDDDDDDDDPPDDDPVVLQVVQVVVVHGSVVVVVVVVVVVVPDDPLRVVVLVVVCVVVVHDSVVVVVVVVVVVVVVVVVVCVVPVGDDDPDLQQDDDPPHGDDPLRSQLVVQVVVVVVVLLVLLVVLVVCVVVVHDDDPVSVVSNVVCCVPVVDDDDDDPPSNVVSVCSSVPPPDVVPVVPDD

Sequence (184 aa):
MADLINIRPTRDSATSEEMDAAAKALGMSRNEMILKAVDIIRGFDVSFYRKLEQYSQRCKVPMSIAIQNTMVKLWAQDAARAKAWDGYSRVLDEFMQVGDETIGAKELYERVYKQTYDEATKERFEELQEKLKRGHNMTEKEEAFYNDFKNIYGYVPKQREEALEEGMSFWEGEVGFDELTKGK

Secondary structure (DSSP, 8-state):
----------TTSPPHHHHHHHHHHTTS-HHHHHHHHHHHHHTS-HHHHHHHHHHHHHHT--HHHHHHHHHHHHHHHHHHHHHHTTS-----GGG-EETTEEPPHHHHHHHHHHHHHHHHHHHHHHHHHHHHHTTPPPPHHHHHHHHHHHHHHSS-----STHHHHHHHHHH--TTSTTTSS--